Protein AF-A0A2P8E3W6-F1 (afdb_monomer)

Organism: NCBI:txid648780

Mean predicted aligned error: 14.01 Å

Structure (mmCIF, N/CA/C/O backbone):
data_AF-A0A2P8E3W6-F1
#
_entry.id   AF-A0A2P8E3W6-F1
#
loop_
_atom_site.group_PDB
_atom_site.id
_atom_site.type_symbol
_atom_site.label_atom_id
_atom_site.label_alt_id
_atom_site.label_comp_id
_atom_site.label_asym_id
_atom_site.label_entity_id
_atom_site.label_seq_id
_atom_site.pdbx_PDB_ins_code
_atom_site.Cartn_x
_atom_site.Cartn_y
_atom_site.Cartn_z
_atom_site.occupancy
_atom_site.B_iso_or_equiv
_atom_site.auth_seq_id
_atom_site.auth_comp_id
_atom_site.auth_asym_id
_atom_site.auth_atom_id
_atom_site.pdbx_PDB_model_nu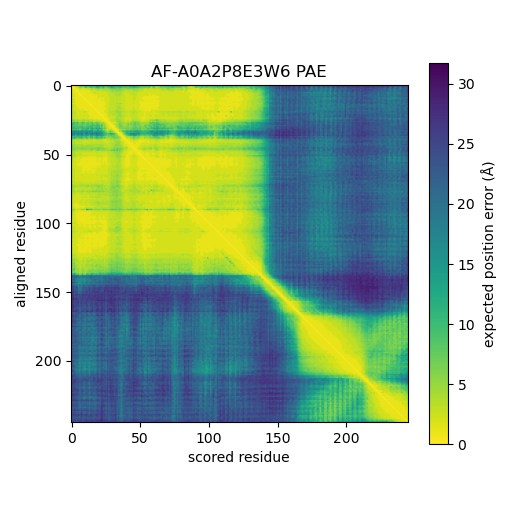m
ATOM 1 N N . MET A 1 1 ? -12.537 17.059 -7.137 1.00 60.69 1 MET A N 1
ATOM 2 C CA . MET A 1 1 ? -11.588 16.385 -6.227 1.00 60.69 1 MET A CA 1
ATOM 3 C C . MET A 1 1 ? -12.182 15.046 -5.850 1.00 60.69 1 MET A C 1
ATOM 5 O O . MET A 1 1 ? -13.375 15.011 -5.571 1.00 60.69 1 MET A O 1
ATOM 9 N N . ARG A 1 2 ? -11.401 13.964 -5.911 1.00 81.56 2 ARG A N 1
ATOM 10 C CA . ARG A 1 2 ? -11.831 12.673 -5.359 1.00 81.56 2 ARG A CA 1
ATOM 11 C C . ARG A 1 2 ? -11.800 12.761 -3.832 1.00 81.56 2 ARG A C 1
ATOM 13 O O . ARG A 1 2 ? -10.981 13.499 -3.287 1.00 81.56 2 ARG A O 1
ATOM 20 N N . THR A 1 3 ? -12.714 12.061 -3.171 1.00 90.44 3 THR A N 1
ATOM 21 C CA . THR A 1 3 ? -12.711 11.928 -1.711 1.00 90.44 3 THR A CA 1
ATOM 22 C C . THR A 1 3 ? -11.402 11.260 -1.281 1.00 90.44 3 THR A C 1
ATOM 24 O O . THR A 1 3 ? -11.035 10.264 -1.910 1.00 90.44 3 THR A O 1
ATOM 27 N N . PRO A 1 4 ? -10.695 11.784 -0.263 1.00 94.50 4 PRO A N 1
ATOM 28 C CA . PRO A 1 4 ? -9.538 11.105 0.301 1.00 94.50 4 PRO A CA 1
ATOM 29 C C . PRO A 1 4 ? -9.885 9.680 0.738 1.00 94.50 4 PRO A C 1
ATOM 31 O O . PRO A 1 4 ? -10.988 9.415 1.223 1.00 94.50 4 PRO A O 1
ATOM 34 N N . VAL A 1 5 ? -8.950 8.759 0.545 1.00 96.44 5 VAL A N 1
ATOM 35 C CA . VAL A 1 5 ? -9.073 7.388 1.033 1.00 96.44 5 VAL A CA 1
ATOM 36 C C . VAL A 1 5 ? -8.592 7.385 2.480 1.00 96.44 5 VAL A C 1
ATOM 38 O O . VAL A 1 5 ? -7.413 7.605 2.754 1.00 96.44 5 VAL A O 1
ATOM 41 N N . ASN A 1 6 ? -9.528 7.167 3.397 1.00 96.94 6 ASN A N 1
ATOM 42 C CA . ASN A 1 6 ? -9.253 6.967 4.816 1.00 96.94 6 ASN A CA 1
ATOM 43 C C . ASN A 1 6 ? -8.982 5.488 5.137 1.00 96.94 6 ASN A C 1
ATOM 45 O O . ASN A 1 6 ? -9.133 4.624 4.270 1.00 96.94 6 ASN A O 1
ATOM 49 N N . THR A 1 7 ? -8.631 5.185 6.390 1.00 97.44 7 THR A N 1
ATOM 50 C CA . THR A 1 7 ? -8.322 3.827 6.885 1.00 97.44 7 THR A CA 1
ATOM 51 C C . THR A 1 7 ? -9.387 2.802 6.491 1.00 97.44 7 THR A C 1
ATOM 53 O O . THR A 1 7 ? -9.081 1.753 5.928 1.00 97.44 7 THR A O 1
ATOM 56 N N . ARG A 1 8 ? -10.669 3.128 6.716 1.00 97.19 8 ARG A N 1
ATOM 57 C CA . ARG A 1 8 ? -11.795 2.236 6.396 1.00 97.19 8 ARG A CA 1
ATOM 58 C C . ARG A 1 8 ? -11.933 2.005 4.891 1.00 97.19 8 ARG A C 1
ATOM 60 O O . ARG A 1 8 ? -12.235 0.893 4.469 1.00 97.19 8 ARG A O 1
ATOM 67 N N . ALA A 1 9 ? -11.756 3.049 4.083 1.00 97.69 9 ALA A N 1
ATOM 68 C CA . ALA A 1 9 ? -11.835 2.942 2.632 1.00 97.69 9 ALA A CA 1
ATOM 69 C C . ALA A 1 9 ? -10.668 2.124 2.056 1.00 97.69 9 ALA A C 1
ATOM 71 O O . ALA A 1 9 ? -10.906 1.320 1.160 1.00 97.69 9 ALA A O 1
ATOM 72 N N . ALA A 1 10 ? -9.452 2.290 2.587 1.00 98.12 10 ALA A N 1
ATOM 73 C CA . ALA A 1 10 ? -8.288 1.490 2.208 1.00 98.12 10 ALA A CA 1
ATOM 74 C C . ALA A 1 10 ? -8.501 0.005 2.524 1.00 98.12 10 ALA A C 1
ATOM 76 O O . ALA A 1 10 ? -8.346 -0.829 1.635 1.00 98.12 10 ALA A O 1
ATOM 77 N N . LEU A 1 11 ? -8.947 -0.311 3.746 1.00 98.38 11 LEU A N 1
ATOM 78 C CA . LEU A 1 11 ? -9.223 -1.692 4.138 1.00 98.38 11 LEU A CA 1
ATOM 79 C C . LEU A 1 11 ? -10.290 -2.329 3.239 1.00 98.38 11 LEU A C 1
ATOM 81 O O . LEU A 1 11 ? -10.061 -3.404 2.699 1.00 98.38 11 LEU A O 1
ATOM 85 N N . ARG A 1 12 ? -11.411 -1.637 2.993 1.00 98.25 12 ARG A N 1
ATOM 86 C CA . ARG A 1 12 ? -12.471 -2.149 2.110 1.00 98.25 12 ARG A CA 1
ATOM 87 C C . ARG A 1 12 ? -11.958 -2.449 0.696 1.00 98.25 12 ARG A C 1
ATOM 89 O O . ARG A 1 12 ? -12.339 -3.457 0.118 1.00 98.25 12 ARG A O 1
ATOM 96 N N . LEU A 1 13 ? -11.105 -1.591 0.131 1.00 98.19 13 LEU A N 1
ATOM 97 C CA . LEU A 1 13 ? -10.528 -1.826 -1.198 1.00 98.19 13 LEU A CA 1
ATOM 98 C C . LEU A 1 13 ? -9.659 -3.090 -1.228 1.00 98.19 13 LEU A C 1
ATOM 100 O O . LEU A 1 13 ? -9.731 -3.834 -2.202 1.00 98.19 13 LEU A O 1
ATOM 104 N N . LEU A 1 14 ? -8.870 -3.343 -0.179 1.00 98.44 14 LEU A N 1
ATOM 105 C CA . LEU A 1 14 ? -8.095 -4.580 -0.052 1.00 98.44 14 LEU A CA 1
ATOM 106 C C . LEU A 1 14 ? -9.014 -5.800 0.081 1.00 98.44 14 LEU A C 1
ATOM 108 O O . LEU A 1 14 ? -8.814 -6.783 -0.624 1.00 98.44 14 LEU A O 1
ATOM 112 N N . GLU A 1 15 ? -10.054 -5.724 0.916 1.00 98.50 15 GLU A N 1
ATOM 113 C CA . GLU A 1 15 ? -11.030 -6.811 1.087 1.00 98.50 15 GLU A CA 1
ATOM 114 C C . GLU A 1 15 ? -11.684 -7.202 -0.237 1.00 98.50 15 GLU A C 1
ATOM 116 O O . GLU A 1 15 ? -11.748 -8.382 -0.570 1.00 98.50 15 GLU A O 1
ATOM 121 N N . GLU A 1 16 ? -12.106 -6.214 -1.028 1.00 98.19 16 GLU A N 1
ATOM 122 C CA . GLU A 1 16 ? -12.675 -6.466 -2.347 1.00 98.19 16 GLU A CA 1
ATOM 123 C C . GLU A 1 16 ? -11.656 -7.165 -3.271 1.00 98.19 16 GLU A C 1
ATOM 125 O O . GLU A 1 16 ? -12.041 -7.993 -4.100 1.00 98.19 16 GLU A O 1
ATOM 130 N N . VAL A 1 17 ? -10.369 -6.793 -3.222 1.00 98.19 17 VAL A N 1
ATOM 131 C CA . VAL A 1 17 ? -9.316 -7.393 -4.070 1.00 98.19 17 VAL A CA 1
ATOM 132 C C . VAL A 1 17 ? -9.068 -8.851 -3.702 1.00 98.19 17 VAL A C 1
ATOM 134 O O . VAL A 1 17 ? -8.917 -9.687 -4.592 1.00 98.19 17 VAL A O 1
ATOM 137 N N . VAL A 1 18 ? -9.057 -9.134 -2.405 1.00 98.25 18 VAL A N 1
ATOM 138 C CA . VAL A 1 18 ? -8.728 -10.441 -1.833 1.00 98.25 18 VAL A CA 1
ATOM 139 C C . VAL A 1 18 ? -9.895 -11.419 -1.929 1.00 98.25 18 VAL A C 1
ATOM 141 O O . VAL A 1 18 ? -9.656 -12.621 -1.967 1.00 98.25 18 VAL A O 1
ATOM 144 N N . GLU A 1 19 ? -11.138 -10.934 -2.014 1.00 98.00 19 GLU A N 1
ATOM 145 C CA . GLU A 1 19 ? -12.333 -11.776 -2.137 1.00 98.00 19 GLU A CA 1
ATOM 146 C C . GLU A 1 19 ? -12.200 -12.785 -3.295 1.00 98.00 19 GLU A C 1
ATOM 148 O O . GLU A 1 19 ? -12.098 -12.418 -4.471 1.00 98.00 19 GLU A O 1
ATOM 153 N N . GLY A 1 20 ? -12.186 -14.077 -2.948 1.00 96.94 20 GLY A N 1
ATOM 154 C CA . GLY A 1 20 ? -12.028 -15.192 -3.887 1.00 96.94 20 GLY A CA 1
ATOM 155 C C . GLY A 1 20 ? -10.593 -15.460 -4.358 1.00 96.94 20 GLY A C 1
ATOM 156 O O . GLY A 1 20 ? -10.394 -16.337 -5.199 1.00 96.94 20 GLY A O 1
ATOM 157 N N . ASN A 1 21 ? -9.608 -14.723 -3.840 1.00 97.62 21 ASN A N 1
ATOM 158 C CA . ASN A 1 21 ? -8.179 -14.844 -4.140 1.00 97.62 21 ASN A CA 1
ATOM 159 C C . ASN A 1 21 ? -7.341 -14.981 -2.856 1.00 97.62 21 ASN A C 1
ATOM 161 O O . ASN A 1 21 ? -6.160 -14.650 -2.843 1.00 97.62 21 ASN A O 1
ATOM 165 N N . GLU A 1 22 ? -7.926 -15.472 -1.763 1.00 98.31 22 GLU A N 1
ATOM 166 C CA . GLU A 1 22 ? -7.297 -15.481 -0.438 1.00 98.31 22 GLU A CA 1
ATOM 167 C C . GLU A 1 22 ? -5.996 -16.295 -0.409 1.00 98.31 22 GLU A C 1
ATOM 169 O O . GLU A 1 22 ? -5.062 -15.942 0.300 1.00 98.31 22 GLU A O 1
ATOM 174 N N . GLY A 1 23 ? -5.926 -17.376 -1.188 1.00 97.12 23 GLY A N 1
ATOM 175 C CA . GLY A 1 23 ? -4.741 -18.234 -1.286 1.00 97.12 23 GLY A CA 1
ATOM 176 C C . GLY A 1 23 ? -3.742 -17.830 -2.372 1.00 97.12 23 GLY A C 1
ATOM 177 O O . GLY A 1 23 ? -2.796 -18.578 -2.608 1.00 97.12 23 GLY A O 1
ATOM 178 N N . TYR A 1 24 ? -3.967 -16.719 -3.078 1.00 96.44 24 TYR A N 1
ATOM 179 C CA . TYR A 1 24 ? -3.055 -16.266 -4.124 1.00 96.44 24 TYR A CA 1
ATOM 180 C C . TYR A 1 24 ? -1.763 -15.733 -3.498 1.00 96.44 24 TYR A C 1
ATOM 182 O O . TYR A 1 24 ? -1.813 -14.896 -2.598 1.00 96.44 24 TYR A O 1
ATOM 190 N N . VAL A 1 25 ? -0.618 -16.215 -3.979 1.00 95.25 25 VAL A N 1
ATOM 191 C CA . VAL A 1 25 ? 0.711 -15.690 -3.643 1.00 95.25 25 VAL A CA 1
ATOM 192 C C . VAL A 1 25 ? 1.169 -14.850 -4.820 1.00 95.25 25 VAL A C 1
ATOM 194 O O . VAL A 1 25 ? 1.019 -15.256 -5.970 1.00 95.25 25 VAL A O 1
ATOM 197 N N . TYR A 1 26 ? 1.695 -13.667 -4.532 1.00 91.56 26 TYR A N 1
ATOM 198 C CA . TYR A 1 26 ? 2.163 -12.766 -5.569 1.00 91.56 26 TYR A CA 1
ATOM 199 C C . TYR A 1 26 ? 3.410 -13.321 -6.269 1.00 91.56 26 TYR A C 1
ATOM 201 O O . TYR A 1 26 ? 4.416 -13.644 -5.635 1.00 91.56 26 TYR A O 1
ATOM 209 N N . GLU A 1 27 ? 3.324 -13.406 -7.590 1.00 87.62 27 GLU A N 1
ATOM 210 C CA . GLU A 1 27 ? 4.413 -13.791 -8.480 1.00 87.62 27 GLU A CA 1
ATOM 211 C C . GLU A 1 27 ? 4.847 -12.559 -9.291 1.00 87.62 27 GLU A C 1
ATOM 213 O O . GLU A 1 27 ? 4.032 -11.679 -9.594 1.00 87.62 27 GLU A O 1
ATOM 218 N N . ASP A 1 28 ? 6.135 -12.469 -9.614 1.00 81.19 28 ASP A N 1
ATOM 219 C CA . ASP A 1 28 ? 6.663 -11.444 -10.514 1.00 81.19 28 ASP A CA 1
ATOM 220 C C . ASP A 1 28 ? 6.245 -11.690 -11.982 1.00 81.19 28 ASP A C 1
ATOM 222 O O . ASP A 1 28 ? 5.518 -12.635 -12.300 1.00 81.19 28 ASP A O 1
ATOM 226 N N . GLU A 1 29 ? 6.677 -10.822 -12.907 1.00 75.94 29 GLU A N 1
ATOM 227 C CA . GLU A 1 29 ? 6.327 -10.957 -14.334 1.00 75.94 29 GLU A CA 1
ATOM 228 C C . GLU A 1 29 ? 6.832 -12.270 -14.968 1.00 75.94 29 GLU A C 1
ATOM 230 O O . GLU A 1 29 ? 6.294 -12.697 -15.994 1.00 75.94 29 GLU A O 1
ATOM 235 N N . ASP A 1 30 ? 7.830 -12.921 -14.365 1.00 75.94 30 ASP A N 1
ATOM 236 C CA . ASP A 1 30 ? 8.402 -14.186 -14.823 1.00 75.94 30 ASP A CA 1
ATOM 237 C C . ASP A 1 30 ? 7.720 -15.411 -14.174 1.00 75.94 30 ASP A C 1
ATOM 239 O O . ASP A 1 30 ? 8.091 -16.556 -14.458 1.00 75.94 30 ASP A O 1
ATOM 243 N N . GLY A 1 31 ? 6.694 -15.197 -13.338 1.00 72.62 31 GLY A N 1
ATOM 244 C CA . GLY A 1 31 ? 5.994 -16.258 -12.611 1.00 72.62 31 GLY A CA 1
ATOM 245 C C . GLY A 1 31 ? 6.834 -16.855 -11.481 1.00 72.62 31 GLY A C 1
ATOM 246 O O . GLY A 1 31 ? 6.613 -17.998 -11.072 1.00 72.62 31 GLY A O 1
ATOM 247 N N . VAL A 1 32 ? 7.847 -16.125 -11.012 1.00 69.25 32 VAL A N 1
ATOM 248 C CA . VAL A 1 32 ? 8.659 -16.515 -9.864 1.00 69.25 32 VAL A CA 1
ATOM 249 C C . VAL A 1 32 ? 8.036 -15.875 -8.623 1.00 69.25 32 VAL A C 1
ATOM 251 O O . VAL A 1 32 ? 7.661 -14.702 -8.666 1.00 69.25 32 VAL A O 1
ATOM 254 N N . PRO A 1 33 ? 7.894 -16.607 -7.501 1.00 70.56 33 PRO A N 1
ATOM 255 C CA . PRO A 1 33 ? 7.501 -15.993 -6.240 1.00 70.56 33 PRO A CA 1
ATOM 256 C C . PRO A 1 33 ? 8.427 -14.813 -5.956 1.00 70.56 33 PRO A C 1
ATOM 258 O O . PRO A 1 33 ? 9.649 -14.984 -5.970 1.00 70.56 33 PRO A O 1
ATOM 261 N N . ALA A 1 34 ? 7.854 -13.627 -5.756 1.00 63.69 34 ALA A N 1
ATOM 262 C CA . ALA A 1 34 ? 8.638 -12.412 -5.611 1.00 63.69 34 ALA A CA 1
ATOM 263 C C . ALA A 1 34 ? 9.507 -12.494 -4.338 1.00 63.69 34 ALA A C 1
ATOM 265 O O . ALA A 1 34 ? 9.031 -12.289 -3.231 1.00 63.69 34 ALA A O 1
ATOM 266 N N . ASP A 1 35 ? 10.791 -12.814 -4.508 1.00 62.25 35 ASP A N 1
ATOM 267 C CA . ASP A 1 35 ? 11.883 -12.573 -3.541 1.00 62.25 35 ASP A CA 1
ATOM 268 C C . ASP A 1 35 ? 12.355 -11.105 -3.622 1.00 62.25 35 ASP A C 1
ATOM 270 O O . ASP A 1 35 ? 13.230 -10.629 -2.901 1.00 62.25 35 ASP A O 1
ATOM 274 N N . SER A 1 36 ? 11.794 -10.337 -4.554 1.00 58.22 36 SER A N 1
ATOM 275 C CA . SER A 1 36 ? 12.223 -8.973 -4.775 1.00 58.22 36 SER A CA 1
ATOM 276 C C . SER A 1 36 ? 11.663 -8.049 -3.700 1.00 58.22 36 SER A C 1
ATOM 278 O O . SER A 1 36 ? 10.458 -7.847 -3.598 1.00 58.22 36 SER A O 1
ATOM 280 N N . THR A 1 37 ? 12.560 -7.316 -3.043 1.00 65.12 37 THR A N 1
ATOM 281 C CA . THR A 1 37 ? 12.283 -6.074 -2.294 1.00 65.12 37 THR A CA 1
ATOM 282 C C . THR A 1 37 ? 11.631 -4.963 -3.137 1.00 65.12 37 THR A C 1
ATOM 284 O O . THR A 1 37 ? 11.481 -3.833 -2.673 1.00 65.12 37 THR A O 1
ATOM 287 N N . MET A 1 38 ? 11.266 -5.248 -4.389 1.00 72.25 38 MET A N 1
ATOM 288 C CA . MET A 1 38 ? 10.665 -4.321 -5.332 1.00 72.25 38 MET A CA 1
ATOM 289 C C . MET A 1 38 ? 9.261 -4.789 -5.702 1.00 72.25 38 MET A C 1
ATOM 291 O O . MET A 1 38 ? 9.063 -5.868 -6.250 1.00 72.25 38 MET A O 1
ATOM 295 N N . CYS A 1 39 ? 8.287 -3.932 -5.421 1.00 78.69 39 CYS A N 1
ATOM 296 C CA . CYS A 1 39 ? 6.886 -4.172 -5.726 1.00 78.69 39 CYS A CA 1
ATOM 297 C C . CYS A 1 39 ? 6.594 -3.793 -7.187 1.00 78.69 39 CYS A C 1
ATOM 299 O O . CYS A 1 39 ? 6.858 -2.647 -7.579 1.00 78.69 39 CYS A O 1
ATOM 301 N N . HIS A 1 40 ? 6.009 -4.706 -7.972 1.00 91.00 40 HIS A N 1
ATOM 302 C CA . HIS A 1 40 ? 5.530 -4.379 -9.317 1.00 91.00 40 HIS A CA 1
ATOM 303 C C . HIS A 1 40 ? 4.039 -4.035 -9.301 1.00 91.00 40 HIS A C 1
ATOM 305 O O . HIS A 1 40 ? 3.173 -4.894 -9.089 1.00 91.00 40 HIS A O 1
ATOM 311 N N . TYR A 1 41 ? 3.717 -2.757 -9.520 1.00 91.44 41 TYR A N 1
ATOM 312 C CA . TYR A 1 41 ? 2.329 -2.291 -9.522 1.00 91.44 41 TYR A CA 1
ATOM 313 C C . TYR A 1 41 ? 1.625 -2.628 -10.822 1.00 91.44 41 TYR A C 1
ATOM 315 O O . TYR A 1 41 ? 0.393 -2.695 -10.835 1.00 91.44 41 TYR A O 1
ATOM 323 N N . VAL A 1 42 ? 2.377 -2.815 -11.904 1.00 94.81 42 VAL A N 1
ATOM 324 C CA . VAL A 1 42 ? 1.832 -3.108 -13.223 1.00 94.81 42 VAL A CA 1
ATOM 325 C C . VAL A 1 42 ? 2.532 -4.317 -13.815 1.00 94.81 42 VAL A C 1
ATOM 327 O O . VAL A 1 42 ? 3.741 -4.308 -13.995 1.00 94.81 42 VAL A O 1
ATOM 330 N N . HIS A 1 43 ? 1.745 -5.319 -14.194 1.00 92.75 43 HIS A N 1
ATOM 331 C CA . HIS A 1 43 ? 2.208 -6.469 -14.961 1.00 92.75 43 HIS A CA 1
ATOM 332 C C . HIS A 1 43 ? 1.818 -6.334 -16.427 1.00 92.75 43 HIS A C 1
ATOM 334 O O . HIS A 1 43 ? 0.731 -5.844 -16.772 1.00 92.75 43 HIS A O 1
ATOM 340 N N . ARG A 1 44 ? 2.692 -6.796 -17.320 1.00 91.94 44 ARG A N 1
ATOM 341 C CA . ARG A 1 44 ? 2.381 -6.937 -18.748 1.00 91.94 44 ARG A CA 1
ATOM 342 C C . ARG A 1 44 ? 1.805 -8.319 -19.040 1.00 91.94 44 ARG A C 1
ATOM 344 O O . ARG A 1 44 ? 2.476 -9.328 -18.889 1.00 91.94 44 ARG A O 1
ATOM 351 N 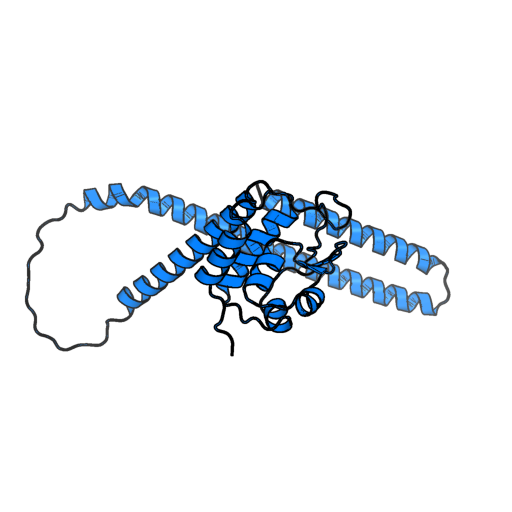N . T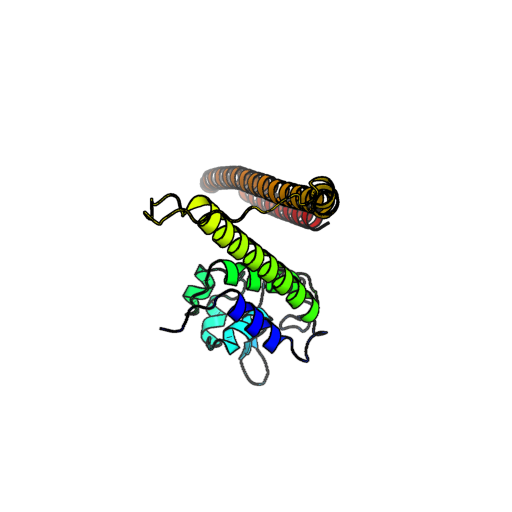HR A 1 45 ? 0.577 -8.356 -19.547 1.00 89.50 45 THR A N 1
ATOM 352 C CA . THR A 1 45 ? -0.103 -9.587 -19.982 1.00 89.50 45 THR A CA 1
ATOM 353 C C . THR A 1 45 ? -0.319 -9.586 -21.497 1.00 89.50 45 THR A C 1
ATOM 355 O O . THR A 1 45 ? -0.209 -8.542 -22.147 1.00 89.50 45 THR A O 1
ATOM 358 N N . GLU A 1 46 ? -0.708 -10.725 -22.083 1.00 91.44 46 GLU A N 1
ATOM 359 C CA . GLU A 1 46 ? -1.119 -10.789 -23.499 1.00 91.44 46 GLU A CA 1
ATOM 360 C C . GLU A 1 46 ? -2.274 -9.819 -23.826 1.00 91.44 46 GLU A C 1
ATOM 362 O O . GLU A 1 46 ? -2.377 -9.324 -24.949 1.00 91.44 46 GLU A O 1
ATOM 367 N N . GLY A 1 47 ? -3.127 -9.516 -22.839 1.00 92.25 47 GLY A N 1
ATOM 368 C CA . GLY A 1 47 ? -4.251 -8.584 -22.958 1.00 92.25 47 GLY A CA 1
ATOM 369 C C . GLY A 1 47 ? -3.890 -7.108 -22.750 1.00 92.25 47 GLY A C 1
ATOM 370 O O . GLY A 1 47 ? -4.772 -6.254 -22.841 1.00 92.25 47 GLY A O 1
ATOM 371 N N . GLY A 1 48 ? -2.620 -6.796 -22.479 1.00 93.19 48 GLY A N 1
ATOM 372 C CA . GLY A 1 48 ? -2.141 -5.459 -22.133 1.00 93.19 48 GLY A CA 1
ATOM 373 C C . GLY A 1 48 ? -1.677 -5.354 -20.680 1.00 93.19 48 GLY A C 1
ATOM 374 O O . GLY A 1 48 ? -1.407 -6.353 -20.017 1.00 93.19 48 GLY A O 1
ATOM 375 N N . SER A 1 49 ? -1.547 -4.124 -20.187 1.00 95.69 49 SER A N 1
ATOM 376 C CA . SER A 1 49 ? -1.127 -3.864 -18.809 1.00 95.69 49 SER A CA 1
ATOM 377 C C . SER A 1 49 ? -2.274 -4.098 -17.825 1.00 95.69 49 SER A C 1
ATOM 379 O O . SER A 1 49 ? -3.392 -3.643 -18.068 1.00 95.69 49 SER A O 1
ATOM 381 N N . ALA A 1 50 ? -1.980 -4.761 -16.710 1.00 95.62 50 ALA A N 1
ATOM 382 C CA . ALA A 1 50 ? -2.889 -5.004 -15.593 1.00 95.62 50 ALA A CA 1
ATOM 383 C C . ALA A 1 50 ? -2.218 -4.570 -14.277 1.00 95.62 50 ALA A C 1
ATOM 385 O O . ALA A 1 50 ? -0.990 -4.522 -14.227 1.00 95.62 50 ALA A O 1
ATOM 386 N N . PRO A 1 51 ? -2.974 -4.224 -13.220 1.00 96.25 51 PRO A N 1
ATOM 387 C CA . PRO A 1 51 ? -2.389 -4.118 -11.885 1.00 96.25 51 PRO A CA 1
ATOM 388 C C . PRO A 1 51 ? -1.740 -5.452 -11.480 1.00 96.25 51 PRO A C 1
ATOM 390 O O . PRO A 1 51 ? -2.284 -6.502 -11.808 1.00 96.25 51 PRO A O 1
ATOM 393 N N . GLY A 1 52 ? -0.583 -5.385 -10.819 1.00 93.69 52 GLY A N 1
ATOM 394 C CA . GLY A 1 52 ? 0.187 -6.552 -10.378 1.00 93.69 52 GLY A CA 1
ATOM 395 C C . GLY A 1 52 ? -0.012 -6.854 -8.893 1.00 93.69 52 GLY A C 1
ATOM 396 O O . GLY A 1 52 ? -0.662 -7.827 -8.526 1.00 93.69 52 GLY A O 1
ATOM 397 N N . CYS A 1 53 ? 0.564 -6.031 -8.011 1.00 95.50 53 CYS A N 1
ATOM 398 C CA . CYS A 1 53 ? 0.472 -6.242 -6.562 1.00 95.50 53 CYS A CA 1
ATOM 399 C C . CYS A 1 53 ? -0.920 -5.922 -5.986 1.00 95.50 53 CYS A C 1
ATOM 401 O O . CYS A 1 53 ? -1.687 -5.136 -6.555 1.00 95.50 53 CYS A O 1
ATOM 403 N N . ILE A 1 54 ? -1.229 -6.469 -4.805 1.00 97.38 54 ILE A N 1
ATOM 404 C CA . ILE A 1 54 ? -2.495 -6.263 -4.080 1.00 97.38 54 ILE A CA 1
ATOM 405 C C . ILE A 1 54 ? -2.825 -4.771 -3.890 1.00 97.38 54 ILE A C 1
ATOM 407 O O . ILE A 1 54 ? -3.969 -4.347 -4.081 1.00 97.38 54 ILE A O 1
ATOM 411 N N . VAL A 1 55 ? -1.814 -3.941 -3.608 1.00 97.38 55 VAL A N 1
ATOM 412 C CA . VAL A 1 55 ? -1.970 -2.483 -3.484 1.00 97.38 55 VAL A CA 1
ATOM 413 C C . VAL A 1 55 ? -2.260 -1.840 -4.840 1.00 97.38 55 VAL A C 1
ATOM 415 O O . VAL A 1 55 ? -3.152 -0.996 -4.938 1.00 97.38 55 VAL A O 1
ATOM 418 N N . GLY A 1 56 ? -1.574 -2.257 -5.906 1.00 96.94 56 GLY A N 1
ATOM 419 C CA . GLY A 1 56 ? -1.852 -1.811 -7.272 1.00 96.94 56 GLY A CA 1
ATOM 420 C C . GLY A 1 56 ? -3.288 -2.120 -7.695 1.00 96.94 56 GLY A C 1
ATOM 421 O O . GLY A 1 56 ? -3.975 -1.249 -8.235 1.00 96.94 56 GLY A O 1
ATOM 422 N N . HIS A 1 57 ? -3.787 -3.313 -7.364 1.00 97.88 57 HIS A N 1
ATOM 423 C CA . HIS A 1 57 ? -5.185 -3.688 -7.570 1.00 97.88 57 HIS A CA 1
ATOM 424 C C . HIS A 1 57 ? -6.150 -2.789 -6.784 1.00 97.88 57 HIS A C 1
ATOM 426 O O . HIS A 1 57 ? -7.121 -2.285 -7.360 1.00 97.88 57 HIS A O 1
ATOM 432 N N . ALA A 1 58 ? -5.882 -2.542 -5.499 1.00 97.88 58 ALA A N 1
ATOM 433 C CA . ALA A 1 58 ? -6.716 -1.689 -4.653 1.00 97.88 58 ALA A CA 1
ATOM 434 C C . ALA A 1 58 ? -6.773 -0.241 -5.175 1.00 97.88 58 ALA A C 1
ATOM 436 O O . ALA A 1 58 ? -7.855 0.338 -5.316 1.00 97.88 58 ALA A O 1
ATOM 437 N N . LEU A 1 59 ? -5.626 0.334 -5.549 1.00 97.06 59 LEU A N 1
ATOM 438 C CA . LEU A 1 59 ? -5.538 1.674 -6.137 1.00 97.06 59 LEU A CA 1
ATOM 439 C C . LEU A 1 59 ? -6.248 1.748 -7.494 1.00 97.06 59 LEU A C 1
ATOM 441 O O . LEU A 1 59 ? -6.974 2.710 -7.764 1.00 97.06 59 LEU A O 1
ATOM 445 N N . HIS A 1 60 ? -6.100 0.728 -8.343 1.00 97.50 60 HIS A N 1
ATOM 446 C CA . HIS A 1 60 ? -6.797 0.685 -9.624 1.00 97.50 60 HIS A CA 1
ATOM 447 C C . HIS A 1 60 ? -8.322 0.685 -9.442 1.00 97.50 60 HIS A C 1
ATOM 449 O O . HIS A 1 60 ? -9.022 1.456 -10.104 1.00 97.50 60 HIS A O 1
ATOM 455 N N . ARG A 1 61 ? -8.842 -0.089 -8.477 1.00 96.06 61 ARG A N 1
ATOM 456 C CA . ARG A 1 61 ? -10.270 -0.087 -8.105 1.00 96.06 61 ARG A CA 1
ATOM 457 C C . ARG A 1 61 ? -10.735 1.238 -7.504 1.00 96.06 61 ARG A C 1
ATOM 459 O O . ARG A 1 61 ? -11.859 1.660 -7.767 1.00 96.06 61 ARG A O 1
ATOM 466 N N . ALA A 1 62 ? -9.854 1.962 -6.812 1.00 95.62 62 ALA A N 1
ATOM 467 C CA . ALA A 1 62 ? -10.090 3.352 -6.408 1.00 95.62 62 ALA A CA 1
ATOM 468 C C . ALA A 1 62 ? -10.095 4.349 -7.593 1.00 95.62 62 ALA A C 1
ATOM 470 O O . ALA A 1 62 ? -10.260 5.561 -7.410 1.00 95.62 62 ALA A O 1
ATOM 471 N N . GLY A 1 63 ? -9.929 3.859 -8.825 1.00 96.31 63 GLY A N 1
ATOM 472 C CA . GLY A 1 63 ? -9.999 4.619 -10.066 1.00 96.31 63 GLY A CA 1
ATOM 473 C C . GLY A 1 63 ? -8.658 5.187 -10.524 1.00 96.31 63 GLY A C 1
ATOM 474 O O . GLY A 1 63 ? -8.656 6.139 -11.315 1.00 96.31 63 GLY A O 1
ATOM 475 N N . VAL A 1 64 ? -7.527 4.700 -10.007 1.00 96.81 64 VAL A N 1
ATOM 476 C CA . VAL A 1 64 ? -6.195 5.082 -10.500 1.00 96.81 64 VAL A CA 1
ATOM 477 C C . VAL A 1 64 ? -5.949 4.424 -11.860 1.00 96.81 64 VAL A C 1
ATOM 479 O O . VAL A 1 64 ? -6.023 3.200 -11.964 1.00 96.81 64 VAL A O 1
ATOM 482 N N . PRO A 1 65 ? -5.671 5.191 -12.929 1.00 97.06 65 PRO A N 1
ATOM 483 C CA . PRO A 1 65 ? -5.326 4.609 -14.222 1.00 97.06 65 PRO A CA 1
ATOM 484 C C . PRO A 1 65 ? -4.040 3.780 -14.139 1.00 97.06 65 PRO A C 1
ATOM 486 O O . PRO A 1 65 ? -3.093 4.181 -13.467 1.00 97.06 65 PRO A O 1
ATOM 489 N N . ILE A 1 66 ? -3.962 2.677 -14.891 1.00 97.56 66 ILE A N 1
ATOM 490 C CA . ILE A 1 66 ? -2.759 1.823 -14.940 1.00 97.56 66 ILE A CA 1
ATOM 491 C C . ILE A 1 66 ? -1.515 2.618 -15.367 1.00 97.56 66 ILE A C 1
ATOM 493 O O . ILE A 1 66 ? -0.435 2.411 -14.827 1.00 97.56 66 ILE A O 1
ATOM 497 N N . SER A 1 67 ? -1.669 3.590 -16.272 1.00 96.75 67 SER A N 1
ATOM 498 C CA . SER A 1 67 ? -0.576 4.480 -16.687 1.00 96.75 67 SER A CA 1
ATOM 499 C C . SER A 1 67 ? 0.045 5.264 -15.533 1.00 96.75 67 SER A C 1
ATOM 501 O O . SER A 1 67 ? 1.230 5.558 -15.584 1.00 96.75 67 SER A O 1
ATOM 503 N N . ASN A 1 68 ? -0.743 5.596 -14.507 1.00 97.00 68 ASN A N 1
ATOM 504 C CA . ASN A 1 68 ? -0.254 6.328 -13.345 1.00 97.00 68 ASN A CA 1
ATOM 505 C C . ASN A 1 68 ? 0.454 5.387 -12.369 1.00 97.00 68 ASN A C 1
ATOM 507 O O . ASN A 1 68 ? 1.428 5.788 -11.748 1.00 97.00 68 ASN A O 1
ATOM 511 N N . LEU A 1 69 ? 0.000 4.134 -12.247 1.00 96.62 69 LEU A N 1
ATOM 512 C CA . LEU A 1 69 ? 0.657 3.139 -11.393 1.00 96.62 69 LEU A CA 1
ATOM 513 C C . LEU A 1 69 ? 2.109 2.881 -11.823 1.00 96.62 69 LEU A C 1
ATOM 515 O O . LEU A 1 69 ? 2.973 2.732 -10.967 1.00 96.62 69 LEU A O 1
ATOM 519 N N . LEU A 1 70 ? 2.400 2.954 -13.127 1.00 95.00 70 LEU A N 1
ATOM 520 C CA . LEU A 1 70 ? 3.771 2.879 -13.650 1.00 95.00 70 LEU A CA 1
ATOM 521 C C . LEU A 1 70 ? 4.703 3.968 -13.093 1.00 95.00 70 LEU A C 1
ATOM 523 O O . LEU A 1 70 ? 5.917 3.789 -13.095 1.00 95.00 70 LEU A O 1
ATOM 527 N N . GLU A 1 71 ? 4.175 5.107 -12.634 1.00 94.69 71 GLU A N 1
ATOM 528 C CA . GLU A 1 71 ? 5.006 6.191 -12.099 1.00 94.69 71 GLU A CA 1
ATOM 529 C C . GLU A 1 71 ? 5.574 5.883 -10.708 1.00 94.69 71 GLU A C 1
ATOM 531 O O . GLU A 1 71 ? 6.529 6.539 -10.284 1.00 94.69 71 GLU A O 1
ATOM 536 N N . ILE A 1 72 ? 4.987 4.916 -10.000 1.00 93.88 72 ILE A N 1
ATOM 537 C CA . ILE A 1 72 ? 5.387 4.501 -8.647 1.00 93.88 72 ILE A CA 1
ATOM 538 C C . ILE A 1 72 ? 5.939 3.072 -8.614 1.00 93.88 72 ILE A C 1
ATOM 540 O O . ILE A 1 72 ? 6.099 2.492 -7.542 1.00 93.88 72 ILE A O 1
ATOM 544 N N . GLU A 1 73 ? 6.253 2.521 -9.786 1.00 92.19 73 GLU A N 1
ATOM 545 C CA . GLU A 1 73 ? 6.843 1.196 -9.940 1.00 92.19 73 GLU A CA 1
ATOM 546 C C . GLU A 1 73 ? 8.119 1.047 -9.092 1.00 92.19 73 GLU A C 1
ATOM 548 O O . GLU A 1 73 ? 8.950 1.960 -9.033 1.00 92.19 73 GLU A O 1
ATOM 553 N N . GLY A 1 74 ? 8.268 -0.090 -8.405 1.00 87.06 74 GLY A N 1
ATOM 554 C CA . GLY A 1 74 ? 9.426 -0.369 -7.554 1.00 87.06 74 GLY A CA 1
ATOM 555 C C . GLY A 1 74 ? 9.497 0.446 -6.258 1.00 87.06 74 GLY A C 1
ATOM 556 O O . GLY A 1 74 ? 10.530 0.427 -5.597 1.00 87.06 74 GLY A O 1
ATOM 557 N N . SER A 1 75 ? 8.438 1.174 -5.887 1.00 88.81 75 SER A N 1
ATOM 558 C CA . SER A 1 75 ? 8.380 1.963 -4.648 1.00 88.81 75 SER A CA 1
ATOM 559 C C . SER A 1 75 ? 7.376 1.392 -3.644 1.00 88.81 75 SER A C 1
ATOM 561 O O . SER A 1 75 ? 6.301 0.926 -4.014 1.00 88.81 75 SER A O 1
ATOM 563 N N . THR A 1 76 ? 7.653 1.505 -2.348 1.00 90.12 76 THR A N 1
ATOM 564 C CA . THR A 1 76 ? 6.619 1.291 -1.324 1.00 90.12 76 THR A CA 1
ATOM 565 C C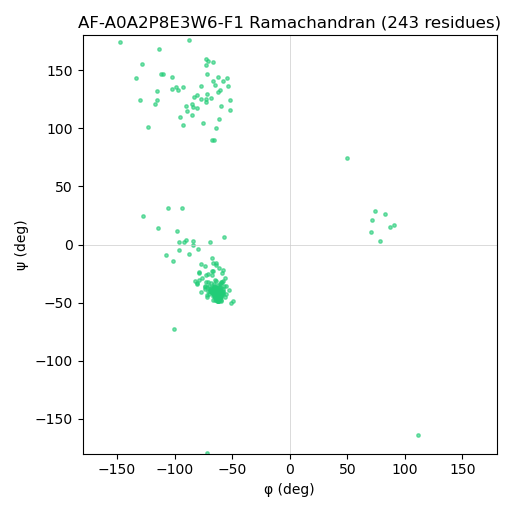 . THR A 1 76 ? 5.566 2.390 -1.403 1.00 90.12 76 THR A C 1
ATOM 567 O O . THR A 1 76 ? 5.893 3.560 -1.634 1.00 90.12 76 THR A O 1
ATOM 570 N N . ILE A 1 77 ? 4.295 2.026 -1.226 1.00 93.25 77 ILE A N 1
ATOM 571 C CA . ILE A 1 77 ? 3.220 3.013 -1.186 1.00 93.25 77 ILE A CA 1
ATOM 572 C C . ILE A 1 77 ? 3.415 3.974 -0.001 1.00 93.25 77 ILE A C 1
ATOM 574 O O . ILE A 1 77 ? 3.661 3.577 1.134 1.00 93.25 77 ILE A O 1
ATOM 578 N N . GLY A 1 78 ? 3.313 5.268 -0.285 1.00 91.94 78 GLY A N 1
ATOM 579 C CA . GLY A 1 78 ? 3.456 6.359 0.673 1.00 91.94 78 GLY A CA 1
ATOM 580 C C . GLY A 1 78 ? 2.555 7.529 0.292 1.00 91.94 78 GLY A C 1
ATOM 581 O O . GLY A 1 78 ? 1.916 7.522 -0.765 1.00 91.94 78 GLY A O 1
ATOM 582 N N . THR A 1 79 ? 2.488 8.560 1.139 1.00 88.88 79 THR A N 1
ATOM 583 C CA . THR A 1 79 ? 1.680 9.764 0.859 1.00 88.88 79 THR A CA 1
ATOM 584 C C . THR A 1 79 ? 2.128 10.475 -0.419 1.00 88.88 79 THR A C 1
ATOM 586 O O . THR A 1 79 ? 1.290 10.921 -1.204 1.00 88.88 79 THR A O 1
ATOM 589 N N . GLU A 1 80 ? 3.438 10.547 -0.662 1.00 90.81 80 GLU A N 1
ATOM 590 C CA . GLU A 1 80 ? 4.009 11.146 -1.869 1.00 90.81 80 GLU A CA 1
ATOM 591 C C . GLU A 1 80 ? 3.670 10.327 -3.121 1.00 90.81 80 GLU A C 1
ATOM 593 O O . GLU A 1 80 ? 3.182 10.877 -4.109 1.00 90.81 80 GLU A O 1
ATOM 598 N N . GLN A 1 81 ? 3.861 9.007 -3.072 1.00 94.38 81 GLN A N 1
ATOM 599 C CA . GLN A 1 81 ? 3.543 8.088 -4.168 1.00 94.38 81 GLN A CA 1
ATOM 600 C C . GLN A 1 81 ? 2.051 8.149 -4.509 1.00 94.38 81 GLN A C 1
ATOM 602 O O . GLN A 1 81 ? 1.682 8.272 -5.677 1.00 94.38 81 GLN A O 1
ATOM 607 N N . ALA A 1 82 ? 1.183 8.155 -3.496 1.00 92.94 82 ALA A N 1
ATOM 608 C CA . ALA A 1 82 ? -0.250 8.309 -3.694 1.00 92.94 82 ALA A CA 1
ATOM 609 C C . ALA A 1 82 ? -0.609 9.637 -4.376 1.00 92.94 82 ALA A C 1
ATOM 611 O O . ALA A 1 82 ? -1.391 9.655 -5.332 1.00 92.94 82 ALA A O 1
ATOM 612 N N . ALA A 1 83 ? 0.002 10.742 -3.935 1.00 93.38 83 ALA A N 1
ATOM 613 C CA . ALA A 1 83 ? -0.210 12.050 -4.543 1.00 93.38 83 ALA A CA 1
ATOM 614 C C . ALA A 1 83 ? 0.228 12.070 -6.016 1.00 93.38 83 ALA A C 1
ATOM 616 O O . ALA A 1 83 ? -0.498 12.614 -6.853 1.00 93.38 83 ALA A O 1
ATOM 617 N N . ARG A 1 84 ? 1.358 11.426 -6.349 1.00 93.38 84 ARG A N 1
ATOM 618 C CA . ARG A 1 84 ? 1.850 11.286 -7.732 1.00 93.38 84 ARG A CA 1
ATOM 619 C C . ARG A 1 84 ? 0.844 10.565 -8.628 1.00 93.38 84 ARG A C 1
ATOM 621 O O . ARG A 1 84 ? 0.575 11.029 -9.729 1.00 93.38 84 ARG A O 1
ATOM 628 N N . VAL A 1 85 ? 0.188 9.517 -8.126 1.00 94.88 85 VAL A N 1
ATOM 629 C CA . VAL A 1 85 ? -0.834 8.786 -8.900 1.00 94.88 85 VAL A CA 1
ATOM 630 C C . VAL A 1 85 ? -2.234 9.411 -8.853 1.00 94.88 85 VAL A C 1
ATOM 632 O O . VAL A 1 85 ? -3.173 8.885 -9.458 1.00 94.88 85 VAL A O 1
ATOM 635 N N . GLY A 1 86 ? -2.390 10.563 -8.192 1.00 94.38 86 GLY A N 1
ATOM 636 C CA . GLY A 1 86 ? -3.641 11.323 -8.140 1.00 94.38 86 GLY A CA 1
ATOM 637 C C . GLY A 1 86 ? -4.638 10.836 -7.085 1.00 94.38 86 GLY A C 1
ATOM 638 O O . GLY A 1 86 ? -5.847 11.044 -7.241 1.00 94.38 86 GLY A O 1
ATOM 639 N N . VAL A 1 87 ? -4.154 10.199 -6.016 1.00 95.19 87 VAL A N 1
ATOM 640 C CA . VAL A 1 87 ? -4.951 9.768 -4.860 1.00 95.19 87 VAL A CA 1
ATOM 641 C C . VAL A 1 87 ? -4.499 10.519 -3.617 1.00 95.19 87 VAL A C 1
ATOM 643 O O . VAL A 1 87 ? -3.318 10.589 -3.304 1.00 95.19 87 VAL A O 1
ATOM 646 N N . ALA A 1 88 ? -5.456 11.063 -2.872 1.00 95.75 88 ALA A N 1
ATOM 647 C CA . ALA A 1 88 ? -5.191 11.544 -1.525 1.00 95.75 88 ALA A CA 1
ATOM 648 C C . ALA A 1 88 ? -5.416 10.384 -0.548 1.00 95.75 88 ALA A C 1
ATOM 650 O O . ALA A 1 88 ? -6.546 9.909 -0.428 1.00 95.75 88 ALA A O 1
ATOM 651 N N . LEU A 1 89 ? -4.357 9.933 0.122 1.00 94.69 89 LEU A N 1
ATOM 652 C CA . LEU A 1 89 ? -4.445 9.002 1.247 1.00 94.69 89 LEU A CA 1
ATOM 653 C C . LEU A 1 89 ? -4.351 9.790 2.554 1.00 94.69 89 LEU A C 1
ATOM 655 O O . LEU A 1 89 ? -3.502 10.673 2.687 1.00 94.69 89 LEU A O 1
ATOM 659 N N . GLU A 1 90 ? -5.208 9.471 3.518 1.00 95.06 90 GLU A N 1
ATOM 660 C CA . GLU A 1 90 ? -5.002 9.909 4.902 1.00 95.06 90 GLU A CA 1
ATOM 661 C C . GLU A 1 90 ? -3.853 9.110 5.535 1.00 95.06 90 GLU A C 1
ATOM 663 O O . GLU A 1 90 ? -3.584 7.986 5.117 1.00 95.06 90 GLU A O 1
ATOM 668 N N . GLY A 1 91 ? -3.174 9.671 6.543 1.00 89.75 91 GLY A N 1
ATOM 669 C CA . GLY A 1 91 ? -1.947 9.078 7.099 1.00 89.75 91 GLY A CA 1
ATOM 670 C C . GLY A 1 91 ? -2.106 7.603 7.479 1.00 89.75 91 GLY A C 1
ATOM 671 O O . GLY A 1 91 ? -1.376 6.757 6.980 1.00 89.75 91 GLY A O 1
ATOM 672 N N . ARG A 1 92 ? -3.154 7.273 8.239 1.00 95.75 92 ARG A N 1
ATOM 673 C CA . ARG A 1 92 ? -3.450 5.891 8.649 1.00 95.75 92 ARG A CA 1
ATOM 674 C C . ARG A 1 92 ? -3.868 4.965 7.503 1.00 95.75 92 ARG A C 1
ATOM 676 O O . ARG A 1 92 ? -3.738 3.752 7.618 1.00 95.75 92 ARG A O 1
ATOM 683 N N . ALA A 1 93 ? -4.365 5.509 6.392 1.00 96.94 93 ALA A N 1
ATOM 684 C CA . ALA A 1 93 ? -4.670 4.712 5.206 1.00 96.94 93 ALA A CA 1
ATOM 685 C C . ALA A 1 93 ? -3.390 4.219 4.516 1.00 96.94 93 ALA A C 1
ATOM 687 O O . ALA A 1 93 ? -3.391 3.125 3.957 1.00 96.94 93 ALA A O 1
ATOM 688 N N . VAL A 1 94 ? -2.308 5.007 4.576 1.00 96.69 94 VAL A N 1
ATOM 689 C CA . VAL A 1 94 ? -0.984 4.580 4.105 1.00 96.69 94 VAL A CA 1
ATOM 690 C C . VAL A 1 94 ? -0.504 3.395 4.928 1.00 96.69 94 VAL A C 1
ATOM 692 O O . VAL A 1 94 ? -0.166 2.381 4.336 1.00 96.69 94 VAL A O 1
ATOM 695 N N . ASP A 1 95 ? -0.579 3.471 6.260 1.00 95.94 95 ASP A N 1
ATOM 696 C CA . ASP A 1 95 ? -0.135 2.383 7.144 1.00 95.94 95 ASP A CA 1
ATOM 697 C C . ASP A 1 95 ? -0.831 1.050 6.810 1.00 95.94 95 ASP A C 1
ATOM 699 O O . ASP A 1 95 ? -0.182 0.008 6.726 1.00 95.94 95 ASP A O 1
ATOM 703 N N . VAL A 1 96 ? -2.144 1.086 6.548 1.00 98.12 96 VAL A N 1
ATOM 704 C CA . VAL A 1 96 ? -2.934 -0.097 6.158 1.00 98.12 96 VAL A CA 1
ATOM 705 C C . VAL A 1 96 ? -2.469 -0.686 4.822 1.00 98.12 96 VAL A C 1
ATOM 707 O O . VAL A 1 96 ? -2.291 -1.899 4.717 1.00 98.12 96 VAL A O 1
ATOM 710 N N . LEU A 1 97 ? -2.272 0.147 3.794 1.00 97.62 97 LEU A N 1
ATOM 711 C CA . LEU A 1 97 ? -1.821 -0.325 2.478 1.00 97.62 97 LEU A CA 1
ATOM 712 C C . LEU A 1 97 ? -0.371 -0.823 2.522 1.00 97.62 97 LEU A C 1
ATOM 714 O O . LEU A 1 97 ? -0.066 -1.848 1.918 1.00 97.62 97 LEU A O 1
ATOM 718 N N . SER A 1 98 ? 0.502 -0.137 3.260 1.00 95.38 98 SER A N 1
ATOM 719 C CA . SER A 1 98 ? 1.905 -0.518 3.430 1.00 95.38 98 SER A CA 1
ATOM 720 C C . SER A 1 98 ? 2.054 -1.833 4.189 1.00 95.38 98 SER A C 1
ATOM 722 O O . SER A 1 98 ? 2.919 -2.626 3.835 1.00 95.38 98 SER A O 1
ATOM 724 N N . ALA A 1 99 ? 1.198 -2.107 5.179 1.00 96.31 99 ALA A N 1
ATOM 725 C CA . ALA A 1 99 ? 1.190 -3.388 5.882 1.00 96.31 99 ALA A CA 1
ATOM 726 C C . ALA A 1 99 ? 0.819 -4.559 4.958 1.00 96.31 99 ALA A C 1
ATOM 728 O O . ALA A 1 99 ? 1.507 -5.576 4.967 1.00 96.31 99 ALA A O 1
ATOM 729 N N . ALA A 1 100 ? -0.213 -4.397 4.118 1.00 97.31 100 ALA A N 1
ATOM 730 C CA . ALA A 1 100 ? -0.548 -5.399 3.102 1.00 97.31 100 ALA A CA 1
ATOM 731 C C . ALA A 1 100 ? 0.594 -5.596 2.097 1.00 97.31 100 ALA A C 1
ATOM 733 O O . ALA A 1 100 ? 0.895 -6.725 1.716 1.00 97.31 100 ALA A O 1
ATOM 734 N N . GLN A 1 101 ? 1.233 -4.503 1.666 1.00 95.88 101 GLN A N 1
ATOM 735 C CA . GLN A 1 101 ? 2.348 -4.581 0.731 1.00 95.88 101 GLN A CA 1
ATOM 736 C C . GLN A 1 101 ? 3.533 -5.342 1.330 1.00 95.88 101 GLN A C 1
ATOM 738 O O . GLN A 1 101 ? 4.040 -6.255 0.697 1.00 95.88 101 GLN A O 1
ATOM 743 N N . ALA A 1 102 ? 3.934 -5.005 2.558 1.00 92.75 102 ALA A N 1
ATOM 744 C CA . ALA A 1 102 ? 5.072 -5.632 3.223 1.00 92.75 102 ALA A CA 1
ATOM 745 C C . ALA A 1 102 ? 4.876 -7.144 3.409 1.00 92.75 102 ALA A C 1
ATOM 747 O O . ALA A 1 102 ? 5.796 -7.908 3.143 1.00 92.75 102 ALA A O 1
ATOM 748 N N . ALA A 1 103 ? 3.675 -7.569 3.812 1.00 94.56 103 ALA A N 1
ATOM 749 C CA . ALA A 1 103 ? 3.315 -8.981 3.926 1.00 94.56 103 ALA A CA 1
ATOM 750 C C . ALA A 1 103 ? 3.398 -9.708 2.570 1.00 94.56 103 ALA A C 1
ATOM 752 O O . ALA A 1 103 ? 4.010 -10.768 2.450 1.00 94.56 103 ALA A O 1
ATOM 753 N N . GLN A 1 104 ? 2.850 -9.100 1.515 1.00 94.81 104 GLN A N 1
ATOM 754 C CA . GLN A 1 104 ? 2.955 -9.650 0.165 1.00 94.81 104 GLN A CA 1
ATOM 755 C C . GLN A 1 104 ? 4.418 -9.753 -0.306 1.00 94.81 104 GLN A C 1
ATOM 757 O O . GLN A 1 104 ? 4.805 -10.767 -0.881 1.00 94.81 104 GLN A O 1
ATOM 762 N N . ASP A 1 105 ? 5.221 -8.716 -0.062 1.00 90.56 105 ASP A N 1
ATOM 763 C CA . ASP A 1 105 ? 6.615 -8.616 -0.513 1.00 90.56 105 ASP A CA 1
ATOM 764 C C . ASP A 1 105 ? 7.533 -9.657 0.167 1.00 90.56 105 ASP A C 1
ATOM 766 O O . ASP A 1 105 ? 8.620 -9.928 -0.334 1.00 90.56 105 ASP A O 1
ATOM 770 N N . VAL A 1 106 ? 7.102 -10.283 1.274 1.00 89.50 106 VAL A N 1
ATOM 771 C CA . VAL A 1 106 ? 7.801 -11.423 1.908 1.00 89.50 106 VAL A CA 1
ATOM 772 C C . VAL A 1 106 ? 7.220 -12.792 1.523 1.00 89.50 106 VAL A C 1
ATOM 774 O O . VAL A 1 106 ? 7.586 -13.814 2.108 1.00 89.50 106 VAL A O 1
ATOM 777 N N . GLY A 1 107 ? 6.341 -12.829 0.518 1.00 91.19 107 GLY A N 1
ATOM 778 C CA . GLY A 1 107 ? 5.806 -14.055 -0.076 1.00 91.19 107 GLY A CA 1
ATOM 779 C C . GLY A 1 107 ? 4.572 -14.630 0.622 1.00 91.19 107 GLY A C 1
ATOM 780 O O . GLY A 1 107 ? 4.229 -15.788 0.375 1.00 91.19 107 GLY A O 1
ATOM 781 N N . GLU A 1 108 ? 3.905 -13.862 1.486 1.00 93.69 108 GLU A N 1
ATOM 782 C CA . GLU A 1 108 ? 2.636 -14.289 2.078 1.00 93.69 108 GLU A CA 1
ATOM 783 C C . GLU A 1 108 ? 1.497 -14.291 1.051 1.00 93.69 108 GLU A C 1
ATOM 785 O O . GLU A 1 108 ? 1.521 -13.612 0.016 1.00 93.69 108 GLU A O 1
ATOM 790 N N . THR A 1 109 ? 0.460 -15.071 1.348 1.00 96.69 109 THR A N 1
ATOM 791 C CA . THR A 1 109 ? -0.769 -15.059 0.557 1.00 96.69 109 THR A CA 1
ATOM 792 C C . THR A 1 109 ? -1.503 -13.724 0.698 1.00 96.69 109 THR A C 1
ATOM 794 O O . THR A 1 109 ? -1.388 -13.013 1.696 1.00 96.69 109 THR A O 1
ATOM 797 N N . TRP A 1 110 ? -2.340 -13.384 -0.279 1.00 98.00 110 TRP A N 1
ATOM 798 C CA . TRP A 1 110 ? -3.193 -12.196 -0.223 1.00 98.00 110 TRP A CA 1
ATOM 799 C C . TRP A 1 110 ? -4.152 -12.192 0.975 1.00 98.00 110 TRP A C 1
ATOM 801 O O . TRP A 1 110 ? -4.458 -11.126 1.511 1.00 98.00 110 TRP A O 1
ATOM 811 N N . GLY A 1 111 ? -4.609 -13.365 1.420 1.00 98.38 111 GLY A N 1
ATOM 812 C CA . GLY A 1 111 ? -5.399 -13.510 2.639 1.00 98.38 111 GLY A CA 1
ATOM 813 C C . GLY A 1 111 ? -4.612 -13.135 3.895 1.00 98.38 111 GLY A C 1
ATOM 814 O O . GLY A 1 111 ? -5.121 -12.386 4.724 1.00 98.38 111 GLY A O 1
ATOM 815 N N . GLU A 1 112 ? -3.368 -13.601 4.018 1.00 97.88 112 GLU A N 1
ATOM 816 C CA . GLU A 1 112 ? -2.472 -13.237 5.126 1.00 97.88 112 GLU A CA 1
ATOM 817 C C . GLU A 1 112 ? -2.147 -11.737 5.094 1.00 97.88 112 GLU A C 1
ATOM 819 O O . GLU A 1 112 ? -2.388 -11.037 6.079 1.00 97.88 112 GLU A O 1
ATOM 824 N N . ALA A 1 113 ? -1.768 -11.198 3.933 1.00 97.50 113 ALA A N 1
ATOM 825 C CA . ALA A 1 113 ? -1.520 -9.768 3.756 1.00 97.50 113 ALA A CA 1
ATOM 826 C C . ALA A 1 113 ? -2.719 -8.887 4.165 1.00 97.50 113 ALA A C 1
ATOM 828 O O . ALA A 1 113 ? -2.548 -7.808 4.745 1.00 97.50 113 ALA A O 1
ATOM 829 N N . LEU A 1 114 ? -3.949 -9.349 3.918 1.00 98.56 114 LEU A N 1
ATOM 830 C CA . LEU A 1 114 ? -5.158 -8.669 4.381 1.00 98.56 114 LEU A CA 1
ATOM 831 C C . LEU A 1 114 ? -5.301 -8.685 5.909 1.00 98.56 114 LEU A C 1
ATOM 833 O O . LEU A 1 114 ? -5.735 -7.685 6.482 1.00 98.56 114 LEU A O 1
ATOM 837 N N . GLU A 1 115 ? -4.944 -9.776 6.587 1.00 98.31 115 GLU A N 1
ATOM 838 C CA . GLU A 1 115 ? -4.965 -9.841 8.055 1.00 98.31 115 GLU A CA 1
ATOM 839 C C . GLU A 1 115 ? -3.973 -8.853 8.682 1.00 98.31 115 GLU A C 1
ATOM 841 O O . GLU A 1 115 ? -4.314 -8.168 9.651 1.00 98.31 115 GLU A O 1
ATOM 846 N N . HIS A 1 116 ? -2.792 -8.680 8.082 1.00 97.94 116 HIS A N 1
ATOM 847 C CA . HIS A 1 116 ? -1.836 -7.646 8.492 1.00 97.94 116 HIS A CA 1
ATOM 848 C C . HIS A 1 116 ? -2.436 -6.236 8.370 1.00 97.94 116 HIS A C 1
ATOM 850 O O . HIS A 1 116 ? -2.372 -5.435 9.309 1.00 97.94 116 HIS A O 1
ATOM 856 N N . ALA A 1 117 ? -3.102 -5.946 7.252 1.00 98.19 117 ALA A N 1
ATOM 857 C CA . ALA A 1 117 ? -3.810 -4.683 7.058 1.00 98.19 117 ALA A CA 1
ATOM 858 C C . ALA A 1 117 ? -4.966 -4.480 8.057 1.00 98.19 117 ALA A C 1
ATOM 860 O O . ALA A 1 117 ? -5.165 -3.368 8.555 1.00 98.19 117 ALA A O 1
ATOM 861 N N . ARG A 1 118 ? -5.711 -5.542 8.396 1.00 98.38 118 ARG A N 1
ATOM 862 C CA . ARG A 1 118 ? -6.778 -5.511 9.414 1.00 98.38 118 ARG A CA 1
ATOM 863 C C . ARG A 1 118 ? -6.238 -5.187 10.800 1.00 98.38 118 ARG A C 1
ATOM 865 O O . ARG A 1 118 ? -6.851 -4.378 11.497 1.00 98.38 118 ARG A O 1
ATOM 872 N N . ALA A 1 119 ? -5.106 -5.773 11.186 1.00 97.31 119 ALA A N 1
ATOM 873 C CA . ALA A 1 119 ? -4.467 -5.496 12.469 1.00 97.31 119 ALA A CA 1
ATOM 874 C C . ALA A 1 119 ? -4.099 -4.008 12.599 1.00 97.31 119 ALA A C 1
ATOM 876 O O . ALA A 1 119 ? -4.502 -3.360 13.565 1.00 97.31 119 ALA A O 1
ATOM 877 N N . VAL A 1 120 ? -3.449 -3.434 11.581 1.00 96.88 120 VAL A N 1
ATOM 878 C CA . VAL A 1 120 ? -3.099 -2.001 11.557 1.00 96.88 120 VAL A CA 1
ATOM 879 C C . VAL A 1 120 ? -4.341 -1.105 11.571 1.00 96.88 120 VAL A C 1
ATOM 881 O O . VAL A 1 120 ? -4.382 -0.099 12.280 1.00 96.88 120 VAL A O 1
ATOM 884 N N . ALA A 1 121 ? -5.391 -1.472 10.833 1.00 96.94 121 ALA A N 1
ATOM 885 C CA . ALA A 1 121 ? -6.646 -0.725 10.846 1.00 96.94 121 ALA A CA 1
ATOM 886 C C . ALA A 1 121 ? -7.339 -0.757 12.223 1.00 96.94 121 ALA A C 1
ATOM 888 O O . ALA A 1 121 ? -7.933 0.243 12.631 1.00 96.94 121 ALA A O 1
ATOM 889 N N . ALA A 1 122 ? -7.264 -1.884 12.939 1.00 95.94 122 ALA A N 1
ATOM 890 C CA . ALA A 1 122 ? -7.818 -2.028 14.283 1.00 95.94 122 ALA A CA 1
ATOM 891 C C . ALA A 1 122 ? -7.048 -1.188 15.314 1.00 95.94 122 ALA A C 1
ATOM 893 O O . ALA A 1 122 ? -7.673 -0.531 16.145 1.00 95.94 122 ALA A O 1
ATOM 894 N N . GLU A 1 123 ? -5.715 -1.152 15.228 1.00 93.12 123 GLU A N 1
ATOM 895 C CA . GLU A 1 123 ? -4.881 -0.272 16.057 1.00 93.12 123 GLU A CA 1
ATOM 896 C C . GLU A 1 123 ? -5.219 1.205 15.822 1.00 93.12 123 GLU A C 1
ATOM 898 O O . GLU A 1 123 ? -5.436 1.950 16.775 1.00 93.12 123 GLU A O 1
ATOM 903 N N . ALA A 1 124 ? -5.360 1.618 14.557 1.00 92.12 124 ALA A N 1
ATOM 904 C CA . ALA A 1 124 ? -5.748 2.985 14.223 1.00 92.12 124 ALA A CA 1
ATOM 905 C C . ALA A 1 124 ? -7.125 3.362 14.802 1.00 92.12 124 ALA A C 1
ATOM 907 O O . ALA A 1 124 ? -7.286 4.462 15.321 1.00 92.12 124 ALA A O 1
ATOM 908 N N . ALA A 1 125 ? -8.099 2.446 14.761 1.00 91.62 125 ALA A N 1
ATOM 909 C CA . ALA A 1 125 ? -9.420 2.678 15.343 1.00 91.62 125 ALA A CA 1
ATOM 910 C C . ALA A 1 125 ? -9.383 2.798 16.878 1.00 91.62 125 ALA A C 1
ATOM 912 O O . ALA A 1 125 ? -10.102 3.620 17.441 1.00 91.62 125 ALA A O 1
ATOM 913 N N . ALA A 1 126 ? -8.541 2.007 17.553 1.00 90.88 126 ALA A N 1
ATOM 914 C CA . ALA A 1 126 ? -8.371 2.086 19.003 1.00 90.88 126 ALA A CA 1
ATOM 915 C C . ALA A 1 126 ? -7.736 3.418 19.439 1.00 90.88 126 ALA A C 1
ATOM 917 O O . ALA A 1 126 ? -8.147 3.998 20.446 1.00 90.88 126 ALA A O 1
ATOM 918 N N . ASP A 1 127 ? -6.773 3.925 18.665 1.00 85.56 127 ASP A N 1
ATOM 919 C CA . ASP A 1 127 ? -6.146 5.222 18.927 1.00 85.56 127 ASP A CA 1
ATOM 920 C C . ASP A 1 127 ? -7.145 6.382 18.749 1.00 85.56 127 ASP A C 1
ATOM 922 O O . ASP A 1 127 ? -7.182 7.289 19.584 1.00 85.56 127 ASP A O 1
ATOM 926 N N . ASP A 1 128 ? -8.012 6.320 17.730 1.00 86.94 128 ASP A N 1
ATOM 927 C CA . ASP A 1 128 ? -9.079 7.309 17.519 1.00 86.94 128 ASP A CA 1
ATOM 928 C C . ASP A 1 128 ? -10.081 7.321 18.695 1.00 86.94 128 ASP A C 1
ATOM 930 O O . ASP A 1 128 ? -10.493 8.385 19.167 1.00 86.94 128 ASP A O 1
ATOM 934 N N . GLU A 1 129 ? -10.471 6.146 19.208 1.00 87.06 129 GLU A N 1
ATOM 935 C CA . GLU A 1 129 ? -11.360 6.034 20.375 1.00 87.06 129 GLU A CA 1
ATOM 936 C C . GLU A 1 129 ? -10.717 6.609 21.644 1.00 87.06 129 GLU A C 1
ATOM 938 O O . GLU A 1 129 ? -11.372 7.348 22.386 1.00 87.06 129 GLU A O 1
ATOM 943 N N . ALA A 1 130 ? -9.429 6.333 21.865 1.00 86.25 130 ALA A N 1
ATOM 944 C CA . ALA A 1 130 ? -8.678 6.871 22.994 1.00 86.25 130 ALA A CA 1
ATOM 945 C C . ALA A 1 130 ? -8.543 8.402 22.926 1.00 86.25 130 ALA A C 1
ATOM 947 O O . ALA A 1 130 ? -8.639 9.077 23.956 1.00 86.25 130 ALA A O 1
ATOM 948 N N . GLU A 1 131 ? -8.362 8.975 21.731 1.00 86.50 131 GLU A N 1
ATOM 949 C CA . GLU A 1 131 ? -8.328 10.429 21.541 1.00 86.50 131 GLU A CA 1
ATOM 950 C C . GLU A 1 131 ? -9.692 11.066 21.844 1.00 86.50 131 GLU A C 1
ATOM 952 O O . GLU A 1 131 ? -9.768 12.072 22.560 1.00 86.50 131 GLU A O 1
ATOM 957 N N . VAL A 1 132 ? -10.785 10.457 21.371 1.00 89.31 132 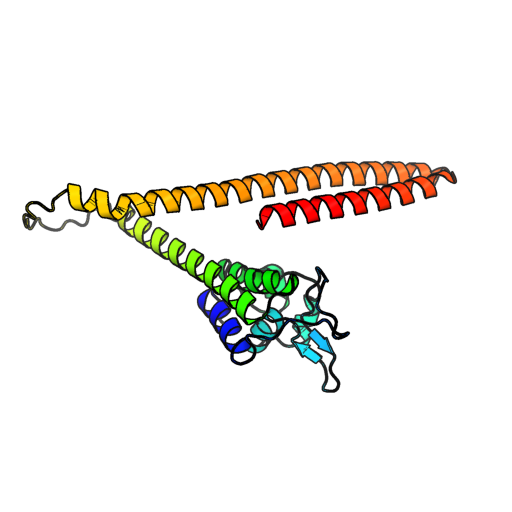VAL A N 1
ATOM 958 C CA . VAL A 1 132 ? -12.150 10.916 21.670 1.00 89.31 132 VAL A CA 1
ATOM 959 C C . VAL A 1 132 ? -12.438 10.839 23.170 1.00 89.31 132 VAL A C 1
ATOM 961 O O . VAL A 1 132 ? -12.965 11.798 23.739 1.00 89.31 132 VAL A O 1
ATOM 964 N N . GLU A 1 133 ? -12.064 9.747 23.840 1.00 89.56 133 GLU A N 1
ATOM 965 C CA . GLU A 1 133 ? -12.210 9.615 25.292 1.00 89.56 133 GLU A CA 1
ATOM 966 C C . GLU A 1 133 ? -11.384 10.674 26.038 1.00 89.56 133 GLU A C 1
ATOM 968 O O . GLU A 1 133 ? -11.906 11.358 26.924 1.00 89.56 133 GLU A O 1
ATOM 973 N N . ALA A 1 134 ? -10.127 10.898 25.644 1.00 86.00 134 ALA A N 1
ATOM 974 C CA . ALA A 1 134 ? -9.273 11.917 26.247 1.00 86.00 134 ALA A CA 1
ATOM 975 C C . ALA A 1 134 ? -9.867 13.329 26.104 1.00 86.00 134 ALA A C 1
ATOM 977 O O . ALA A 1 134 ? -9.869 14.095 27.077 1.00 86.00 134 ALA A O 1
ATOM 978 N N . LEU A 1 135 ? -10.424 13.655 24.932 1.00 87.06 135 LEU A N 1
ATOM 979 C CA . LEU A 1 135 ? -11.117 14.920 24.672 1.00 87.06 135 LEU A CA 1
ATOM 980 C C . LEU A 1 135 ? -12.390 15.069 25.513 1.00 87.06 135 LEU A C 1
ATOM 982 O O . LEU A 1 135 ? -12.661 16.162 26.010 1.00 87.06 135 LEU A O 1
ATOM 986 N N . LEU A 1 136 ? -13.151 13.993 25.728 1.00 88.19 136 LEU A N 1
ATOM 987 C CA . LEU A 1 136 ? -14.335 14.016 26.592 1.00 88.19 136 LEU A CA 1
ATOM 988 C C . LEU A 1 136 ? -13.968 14.190 28.073 1.00 88.19 136 LEU A C 1
ATOM 990 O O . LEU A 1 136 ? -14.642 14.938 28.779 1.00 88.19 136 LEU A O 1
ATOM 994 N N . VAL A 1 137 ? -12.885 13.558 28.539 1.00 87.38 137 VAL A N 1
ATOM 995 C CA . VAL A 1 137 ? -12.430 13.641 29.938 1.00 87.38 137 VAL A CA 1
ATOM 996 C C . VAL A 1 137 ? -11.799 15.004 30.260 1.00 87.38 137 VAL A C 1
ATOM 998 O O . VAL A 1 137 ? -12.005 15.533 31.352 1.00 87.38 137 VAL A O 1
ATOM 1001 N N . HIS A 1 138 ? -11.059 15.607 29.322 1.00 80.06 138 HIS A N 1
ATOM 1002 C CA . HIS A 1 138 ? -10.303 16.847 29.563 1.00 80.06 138 HIS A CA 1
ATOM 1003 C C . HIS A 1 138 ? -10.989 18.110 29.005 1.00 80.06 138 HIS A C 1
ATOM 1005 O O . HIS A 1 138 ? -10.629 19.227 29.381 1.00 80.06 138 HIS A O 1
ATOM 1011 N N . GLY A 1 139 ? -11.994 17.963 28.135 1.00 63.47 139 GLY A N 1
ATOM 1012 C CA . GLY A 1 139 ? -12.636 19.063 27.408 1.00 63.47 139 GLY A CA 1
ATOM 1013 C C . GLY A 1 139 ? -13.806 19.761 28.111 1.00 63.47 139 GLY A C 1
ATOM 1014 O O . GLY A 1 139 ? -14.258 20.800 27.634 1.00 63.47 139 GLY A O 1
ATOM 1015 N N . THR A 1 140 ? -14.305 19.271 29.252 1.00 59.59 140 THR A N 1
ATOM 1016 C CA . THR A 1 140 ? -15.527 19.820 29.884 1.00 59.59 140 THR A CA 1
ATOM 1017 C C . THR A 1 140 ? -15.293 20.675 31.134 1.00 59.59 140 THR A C 1
ATOM 1019 O O . THR A 1 140 ? -16.155 20.740 32.006 1.00 59.59 140 THR A O 1
ATOM 1022 N N . SER A 1 141 ? -14.171 21.396 31.229 1.00 57.25 141 SER A N 1
ATOM 1023 C CA . SER A 1 141 ? -14.017 22.505 32.197 1.00 57.25 141 SER A CA 1
ATOM 1024 C C . SER A 1 141 ? -14.367 23.879 31.608 1.00 57.25 141 SER A C 1
ATOM 1026 O O . SER A 1 141 ? -13.818 24.903 32.010 1.00 57.25 141 SER A O 1
ATOM 1028 N N . HIS A 1 142 ? -15.310 23.941 30.665 1.00 52.53 142 HIS A N 1
ATOM 1029 C CA . HIS A 1 142 ? -16.076 25.171 30.465 1.00 52.53 142 HIS A CA 1
ATOM 1030 C C . HIS A 1 142 ? -17.242 25.174 31.460 1.00 52.53 142 HIS A C 1
ATOM 1032 O O . HIS A 1 142 ? -18.046 24.242 31.430 1.00 52.53 142 HIS A O 1
ATOM 1038 N N . PRO A 1 143 ? -17.347 26.175 32.357 1.00 51.38 143 PRO A N 1
ATOM 1039 C CA . PRO A 1 143 ? -18.411 26.234 33.348 1.00 51.38 143 PRO A CA 1
ATOM 1040 C C . PRO A 1 143 ? -19.749 26.475 32.648 1.00 51.38 143 PRO A C 1
ATOM 1042 O O . PRO A 1 143 ? -20.182 27.608 32.445 1.00 51.38 143 PRO A O 1
ATOM 1045 N N . VAL A 1 144 ? -20.424 25.393 32.275 1.00 52.97 144 VAL A N 1
ATOM 1046 C CA . VAL A 1 144 ? -21.842 25.430 31.943 1.00 52.97 144 VAL A CA 1
ATOM 1047 C C . VAL A 1 144 ? -22.584 25.530 33.272 1.00 52.97 144 VAL A C 1
ATOM 1049 O O . VAL A 1 144 ? -22.662 24.573 34.039 1.00 52.97 144 VAL A O 1
ATOM 1052 N N . ALA A 1 145 ? -23.081 26.725 33.582 1.00 55.06 145 ALA A N 1
ATOM 1053 C CA . ALA A 1 145 ? -23.887 26.985 34.765 1.00 55.06 145 ALA A CA 1
ATOM 1054 C C . ALA A 1 145 ? -25.231 26.241 34.669 1.00 55.06 145 ALA A C 1
ATOM 1056 O O . ALA A 1 145 ? -26.208 26.798 34.175 1.00 55.06 145 ALA A O 1
ATOM 1057 N N . HIS A 1 146 ? -25.304 24.998 35.152 1.00 45.09 146 HIS A N 1
ATOM 1058 C CA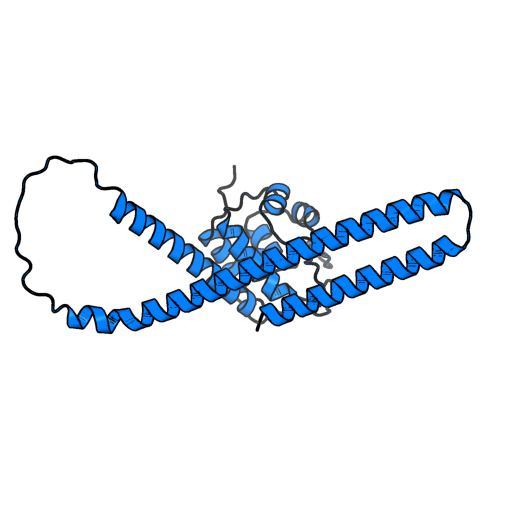 . HIS A 1 146 ? -26.576 24.300 35.337 1.00 45.09 146 HIS A CA 1
ATOM 1059 C C . HIS A 1 146 ? -26.696 23.603 36.695 1.00 45.09 146 HIS A C 1
ATOM 1061 O O . HIS A 1 146 ? -25.732 23.131 37.292 1.00 45.09 146 HIS A O 1
ATOM 1067 N N . ALA A 1 147 ? -27.931 23.659 37.193 1.00 53.31 147 ALA A N 1
ATOM 1068 C CA . ALA A 1 147 ? -28.359 23.418 38.556 1.00 53.31 147 ALA A CA 1
ATOM 1069 C C . ALA A 1 147 ? -28.143 21.971 39.017 1.00 53.31 147 ALA A C 1
ATOM 1071 O O . ALA A 1 147 ? -28.451 21.011 38.313 1.00 53.31 147 ALA A O 1
ATOM 1072 N N . GLN A 1 148 ? -27.656 21.848 40.250 1.00 41.41 148 GLN A N 1
ATOM 1073 C CA . GLN A 1 148 ? -27.428 20.590 40.950 1.00 41.41 148 GLN A CA 1
ATOM 1074 C C . GLN A 1 148 ? -28.737 19.807 41.104 1.00 41.41 148 GLN A C 1
ATOM 1076 O O . GLN A 1 148 ? -29.666 20.258 41.773 1.00 41.41 148 GLN A O 1
ATOM 1081 N N . THR A 1 149 ? -28.783 18.603 40.537 1.00 45.44 149 THR A N 1
ATOM 1082 C CA . THR A 1 149 ? -29.743 17.570 40.945 1.00 45.44 149 THR A CA 1
ATOM 1083 C C . THR A 1 149 ? -28.940 16.341 41.357 1.00 45.44 149 THR A C 1
ATOM 1085 O O . THR A 1 149 ? -28.397 15.630 40.518 1.00 45.44 149 THR A O 1
ATOM 1088 N N . SER A 1 150 ? -28.792 16.151 42.669 1.00 42.94 150 SER A N 1
ATOM 1089 C CA . SER A 1 150 ? -28.069 15.026 43.264 1.00 42.94 150 SER A CA 1
ATOM 1090 C C . SER A 1 150 ? -28.871 13.734 43.130 1.00 42.94 150 SER A C 1
ATOM 1092 O O . SER A 1 150 ? -29.994 13.655 43.626 1.00 42.94 150 SER A O 1
ATOM 1094 N N . ILE A 1 151 ? -28.264 12.704 42.540 1.00 40.94 151 ILE A N 1
ATOM 1095 C CA . ILE A 1 151 ? -28.692 11.309 42.692 1.00 40.94 151 ILE A CA 1
ATOM 1096 C C . ILE A 1 151 ? -27.555 10.566 43.409 1.00 40.94 151 ILE A C 1
ATOM 1098 O O . ILE A 1 151 ? -26.422 10.612 42.930 1.00 40.94 151 ILE A O 1
ATOM 1102 N N . PRO A 1 152 ? -27.809 9.904 44.551 1.00 49.66 152 PRO A N 1
ATOM 1103 C CA . PRO A 1 152 ? -26.792 9.128 45.245 1.00 49.66 152 PRO A CA 1
ATOM 1104 C C . PRO A 1 152 ? -26.627 7.755 44.578 1.00 49.66 152 PRO A C 1
ATOM 1106 O O . PRO A 1 152 ? -27.559 6.954 44.564 1.00 49.66 152 PRO A O 1
ATOM 1109 N N . ILE A 1 153 ? -25.434 7.474 44.049 1.00 47.03 153 ILE A N 1
ATOM 1110 C CA . ILE A 1 153 ? -25.015 6.115 43.684 1.00 47.03 153 ILE A CA 1
ATOM 1111 C C . ILE A 1 153 ? -24.283 5.547 44.899 1.00 47.03 153 ILE A C 1
ATOM 1113 O O . ILE A 1 153 ? -23.157 5.940 45.199 1.00 47.03 153 ILE A O 1
ATOM 1117 N N . ALA A 1 154 ? -24.968 4.679 45.638 1.00 49.00 154 ALA A N 1
ATOM 1118 C CA . ALA A 1 154 ? -24.376 3.908 46.717 1.00 49.00 154 ALA A CA 1
ATOM 1119 C C . ALA A 1 154 ? -23.631 2.693 46.139 1.00 49.00 154 ALA A C 1
ATOM 1121 O O . ALA A 1 154 ? -24.197 1.940 45.351 1.00 49.00 154 ALA A O 1
ATOM 1122 N N . GLU A 1 155 ? -22.373 2.557 46.565 1.00 56.12 155 GLU A N 1
ATOM 1123 C CA . GLU A 1 155 ? -21.601 1.315 46.707 1.00 56.12 155 GLU A CA 1
ATOM 1124 C C . GLU A 1 155 ? -21.588 0.365 45.498 1.00 56.12 155 GLU A C 1
ATOM 1126 O O . GLU A 1 155 ? -22.157 -0.724 45.517 1.00 56.12 155 GLU A O 1
ATOM 1131 N N . VAL A 1 156 ? -20.837 0.747 44.460 1.00 55.94 156 VAL A N 1
ATOM 1132 C CA . VAL A 1 156 ? -20.218 -0.247 43.574 1.00 55.94 156 VAL A CA 1
ATOM 1133 C C . VAL A 1 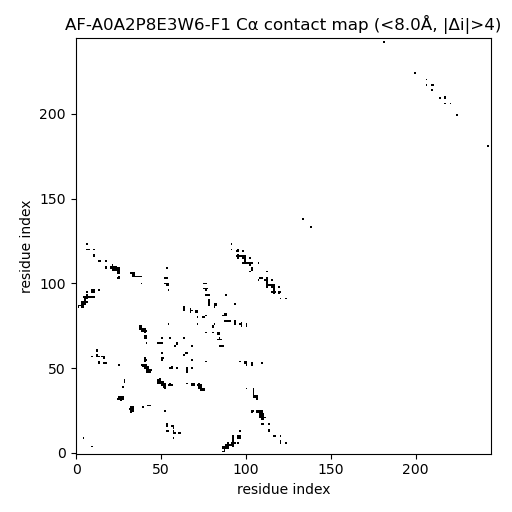156 ? -18.910 -0.680 44.228 1.00 55.94 156 VAL A C 1
ATOM 1135 O O . VAL A 1 156 ? -18.027 0.138 44.483 1.00 55.94 156 VAL A O 1
ATOM 1138 N N . ASP A 1 157 ? -18.835 -1.968 44.540 1.00 56.69 157 ASP A N 1
ATOM 1139 C CA . ASP A 1 157 ? -17.743 -2.613 45.260 1.00 56.69 157 ASP A CA 1
ATOM 1140 C C . ASP A 1 157 ? -16.419 -2.483 44.482 1.00 56.69 157 ASP A C 1
ATOM 1142 O O . ASP A 1 157 ? -16.218 -3.086 43.422 1.00 56.69 157 ASP A O 1
ATOM 1146 N N . GLN A 1 158 ? -15.520 -1.646 45.004 1.00 56.28 158 GLN A N 1
ATOM 1147 C CA . GLN A 1 158 ? -14.254 -1.233 44.387 1.00 56.28 158 GLN A CA 1
ATOM 1148 C C . GLN A 1 158 ? -13.330 -2.429 44.073 1.00 56.28 158 GLN A C 1
ATOM 1150 O O . GLN A 1 158 ? -12.509 -2.363 43.158 1.00 56.28 158 GLN A O 1
ATOM 1155 N N . ALA A 1 159 ? -13.525 -3.558 44.761 1.00 53.91 159 ALA A N 1
ATOM 1156 C CA . ALA A 1 159 ? -12.776 -4.794 44.559 1.00 53.91 159 ALA A CA 1
ATOM 1157 C C . ALA A 1 159 ? -13.113 -5.526 43.242 1.00 53.91 159 ALA A C 1
ATOM 1159 O O . ALA A 1 159 ? -12.274 -6.254 42.710 1.00 53.91 159 ALA A O 1
ATOM 1160 N N . VAL A 1 160 ? -14.315 -5.336 42.681 1.00 55.72 160 VAL A N 1
ATOM 1161 C CA . VAL A 1 160 ? -14.728 -6.002 41.428 1.00 55.72 160 VAL A CA 1
ATOM 1162 C C . VAL A 1 160 ? -14.127 -5.307 40.200 1.00 55.72 160 VAL A C 1
ATOM 1164 O O . VAL A 1 160 ? -13.807 -5.969 39.212 1.00 55.72 160 VAL A O 1
ATOM 1167 N N . LEU A 1 161 ? -13.891 -3.993 40.273 1.00 55.19 161 LEU A N 1
ATOM 1168 C CA . LEU A 1 161 ? -13.220 -3.241 39.208 1.00 55.19 161 LEU A CA 1
ATOM 1169 C C . LEU A 1 161 ? -11.722 -3.575 39.108 1.00 55.19 161 LEU A C 1
ATOM 1171 O O . LEU A 1 161 ? -11.207 -3.741 38.005 1.00 55.19 161 LEU A O 1
ATOM 1175 N N . GLU A 1 162 ? -11.012 -3.749 40.224 1.00 56.44 162 GLU A N 1
ATOM 1176 C CA . GLU A 1 162 ? -9.571 -4.055 40.174 1.00 56.44 162 GLU A CA 1
ATOM 1177 C C . GLU A 1 162 ? -9.265 -5.452 39.603 1.00 56.44 162 GLU A C 1
ATOM 1179 O O . GLU A 1 162 ? -8.274 -5.630 38.891 1.00 56.44 162 GLU A O 1
ATOM 1184 N N . LEU A 1 163 ? -10.139 -6.436 39.842 1.00 56.28 163 LEU A N 1
ATOM 1185 C CA . LEU A 1 163 ? -9.977 -7.802 39.331 1.00 56.28 163 LEU A CA 1
ATOM 1186 C C . LEU A 1 163 ? -10.309 -7.945 37.837 1.00 56.28 163 LEU A C 1
ATOM 1188 O O . LEU A 1 163 ? -9.727 -8.802 37.173 1.00 56.28 163 LEU A O 1
ATOM 1192 N N . ALA A 1 164 ? -11.202 -7.112 37.295 1.00 56.84 164 ALA A N 1
ATOM 1193 C CA . ALA A 1 164 ? -11.595 -7.181 35.886 1.00 56.84 164 ALA A CA 1
ATOM 1194 C C . ALA A 1 164 ? -10.605 -6.471 34.940 1.00 56.84 164 ALA A C 1
ATOM 1196 O O . ALA A 1 164 ? -10.419 -6.915 33.809 1.00 56.84 164 ALA A O 1
ATOM 1197 N N . PHE A 1 165 ? -9.932 -5.407 35.395 1.00 53.84 165 PHE A N 1
ATOM 1198 C CA . PHE A 1 165 ? -9.096 -4.558 34.528 1.00 53.84 165 PHE A CA 1
ATOM 1199 C C . PHE A 1 165 ? -7.578 -4.709 34.737 1.00 53.84 165 PHE A C 1
ATOM 1201 O O . PHE A 1 165 ? -6.791 -4.225 33.920 1.00 53.84 165 PHE A O 1
ATOM 1208 N N . GLY A 1 166 ? -7.134 -5.421 35.779 1.00 58.88 166 GLY A N 1
ATOM 1209 C CA . GLY A 1 166 ? -5.705 -5.578 36.084 1.00 58.88 166 GLY A CA 1
ATOM 1210 C C . GLY A 1 166 ? -4.888 -6.300 34.999 1.00 58.88 166 GLY A C 1
ATOM 1211 O O . GLY A 1 166 ? -3.733 -5.941 34.761 1.00 58.88 166 GLY A O 1
ATOM 1212 N N . GLY A 1 167 ? -5.482 -7.285 34.312 1.00 60.50 167 GLY A N 1
ATOM 1213 C CA . GLY A 1 167 ? -4.820 -8.040 33.237 1.00 60.50 167 GLY A CA 1
ATOM 1214 C C . GLY A 1 167 ? -4.626 -7.221 31.958 1.00 60.50 167 GLY A C 1
ATOM 1215 O O . GLY A 1 167 ? -3.523 -7.162 31.418 1.00 60.50 167 GLY A O 1
ATOM 1216 N N . VAL A 1 168 ? -5.666 -6.496 31.540 1.00 65.44 168 VAL A N 1
ATOM 1217 C CA . VAL A 1 168 ? -5.662 -5.674 30.317 1.00 65.44 168 VAL A CA 1
ATOM 1218 C C . VAL A 1 168 ? -4.609 -4.564 30.403 1.00 65.44 168 VAL A C 1
ATOM 1220 O O . VAL A 1 168 ? -3.848 -4.339 29.463 1.00 65.44 168 VAL A O 1
ATOM 1223 N N . ALA A 1 169 ? -4.470 -3.932 31.572 1.00 69.94 169 ALA A N 1
ATOM 1224 C CA . ALA A 1 169 ? -3.458 -2.903 31.800 1.00 69.94 169 ALA A CA 1
ATOM 1225 C C . ALA A 1 169 ? -2.013 -3.443 31.782 1.00 69.94 169 ALA A C 1
ATOM 1227 O O . ALA A 1 169 ? -1.065 -2.694 31.533 1.00 69.94 169 ALA A O 1
ATOM 1228 N N . ALA A 1 170 ? -1.794 -4.723 32.097 1.00 67.25 170 ALA A N 1
ATOM 1229 C CA . ALA A 1 170 ? -0.466 -5.331 32.028 1.00 67.25 170 ALA A CA 1
ATOM 1230 C C . ALA A 1 170 ? -0.065 -5.648 30.580 1.00 67.25 170 ALA A C 1
ATOM 1232 O O . ALA A 1 170 ? 1.080 -5.396 30.197 1.00 67.25 170 ALA A O 1
ATOM 1233 N N . ASP A 1 171 ? -1.002 -6.142 29.774 1.00 68.75 171 ASP A N 1
ATOM 1234 C CA . ASP A 1 171 ? -0.743 -6.477 28.375 1.00 68.75 171 ASP A CA 1
ATOM 1235 C C . ASP A 1 171 ? -0.604 -5.224 27.501 1.00 68.75 171 ASP A C 1
ATOM 1237 O O . ASP A 1 171 ? 0.338 -5.149 26.710 1.00 68.75 171 ASP A O 1
ATOM 1241 N N . ALA A 1 172 ? -1.403 -4.180 27.746 1.00 67.38 172 ALA A N 1
ATOM 1242 C CA . ALA A 1 172 ? -1.239 -2.878 27.093 1.00 67.38 172 ALA A CA 1
ATOM 1243 C C . ALA A 1 172 ? 0.150 -2.264 27.358 1.00 67.38 172 ALA A C 1
ATOM 1245 O O . ALA A 1 172 ? 0.823 -1.803 26.438 1.00 67.38 172 ALA A O 1
ATOM 1246 N N . ARG A 1 173 ? 0.650 -2.337 28.603 1.00 78.56 173 ARG A N 1
ATOM 1247 C CA . ARG A 1 173 ? 2.002 -1.858 28.948 1.00 78.56 173 ARG A CA 1
ATOM 1248 C C . ARG A 1 173 ? 3.107 -2.658 28.259 1.00 78.56 173 ARG A C 1
ATOM 1250 O O . ARG A 1 173 ? 4.111 -2.077 27.851 1.00 78.56 173 ARG A O 1
ATOM 1257 N N . LYS A 1 174 ? 2.940 -3.977 28.106 1.00 71.38 174 LYS A N 1
ATOM 1258 C CA . LYS A 1 174 ? 3.892 -4.811 27.352 1.00 71.38 174 LYS A CA 1
ATOM 1259 C C . LYS A 1 174 ? 3.882 -4.466 25.863 1.00 71.38 174 LYS A C 1
ATOM 1261 O O . LYS A 1 174 ? 4.957 -4.380 25.274 1.00 71.38 174 LYS A O 1
ATOM 1266 N N . ALA A 1 175 ? 2.707 -4.256 25.271 1.00 66.50 175 ALA A N 1
ATOM 1267 C CA . ALA A 1 175 ? 2.574 -3.839 23.877 1.00 66.50 175 ALA A CA 1
ATOM 1268 C C . ALA A 1 175 ? 3.225 -2.466 23.643 1.00 66.50 175 ALA A C 1
ATOM 1270 O O . ALA A 1 175 ? 4.074 -2.326 22.762 1.00 66.50 175 ALA A O 1
ATOM 1271 N N . GLN A 1 176 ? 2.944 -1.492 24.513 1.00 79.88 176 GLN A N 1
ATOM 1272 C CA . GLN A 1 176 ? 3.555 -0.164 24.464 1.00 79.88 176 GLN A CA 1
ATOM 1273 C C . GLN A 1 176 ? 5.086 -0.222 24.597 1.00 79.88 176 GLN A C 1
ATOM 1275 O O . GLN A 1 176 ? 5.794 0.441 23.843 1.00 79.88 176 GLN A O 1
ATOM 1280 N N . ALA A 1 177 ? 5.615 -1.048 25.507 1.00 77.88 177 ALA A N 1
ATOM 1281 C CA . ALA A 1 177 ? 7.059 -1.220 25.670 1.00 77.88 177 ALA A CA 1
ATOM 1282 C C . ALA A 1 177 ? 7.726 -1.842 24.429 1.00 77.88 177 ALA A C 1
ATOM 1284 O O . ALA A 1 177 ? 8.827 -1.439 24.058 1.00 77.88 177 ALA A O 1
ATOM 1285 N N . ARG A 1 178 ? 7.063 -2.796 23.757 1.00 77.31 178 ARG A N 1
ATOM 1286 C CA . ARG A 1 178 ? 7.550 -3.367 22.487 1.00 77.31 178 ARG A CA 1
ATOM 1287 C C . ARG A 1 178 ? 7.545 -2.331 21.363 1.00 77.31 178 ARG A C 1
ATOM 1289 O O . ARG A 1 178 ? 8.536 -2.228 20.648 1.00 77.31 178 ARG A O 1
ATOM 1296 N N . SER A 1 179 ? 6.474 -1.543 21.247 1.00 72.88 179 SER A N 1
ATOM 1297 C CA . SER A 1 179 ? 6.369 -0.457 20.264 1.00 72.88 179 SER A CA 1
ATOM 1298 C C . SER A 1 179 ? 7.437 0.622 20.482 1.00 72.88 179 SER A C 1
ATOM 1300 O O . SER A 1 179 ? 8.090 1.052 19.532 1.00 72.88 179 SER A O 1
ATOM 1302 N N . GLN A 1 180 ? 7.686 1.022 21.735 1.00 80.06 180 GLN A N 1
ATOM 1303 C CA . GLN A 1 180 ? 8.767 1.959 22.051 1.00 80.06 180 GLN A CA 1
ATOM 1304 C C . GLN A 1 180 ? 10.133 1.387 21.660 1.00 80.06 180 GLN A C 1
ATOM 1306 O O . GLN A 1 180 ? 10.884 2.050 20.960 1.00 80.06 180 GLN A O 1
ATOM 1311 N N . ARG A 1 181 ? 10.415 0.130 22.017 1.00 77.19 181 ARG A N 1
ATOM 1312 C CA . ARG A 1 181 ? 11.685 -0.518 21.670 1.00 77.19 181 ARG A CA 1
ATOM 1313 C C . ARG A 1 181 ? 11.908 -0.626 20.158 1.00 77.19 181 ARG A C 1
ATOM 1315 O O . ARG A 1 181 ? 13.039 -0.484 19.709 1.00 77.19 181 ARG A O 1
ATOM 1322 N N . ARG A 1 182 ? 10.851 -0.878 19.376 1.00 76.19 182 ARG A N 1
ATOM 1323 C CA . ARG A 1 182 ? 10.921 -0.874 17.905 1.00 76.19 182 ARG A CA 1
ATOM 1324 C C . ARG A 1 182 ? 11.291 0.507 17.360 1.00 76.19 182 ARG A C 1
ATOM 1326 O O . ARG A 1 182 ? 12.134 0.582 16.476 1.00 76.19 182 ARG A O 1
ATOM 1333 N N . ARG A 1 183 ? 10.709 1.580 17.910 1.00 74.56 183 ARG A N 1
ATOM 1334 C CA . ARG A 1 183 ? 11.051 2.963 17.533 1.00 74.56 183 ARG A CA 1
ATOM 1335 C C . ARG A 1 183 ? 12.490 3.319 17.893 1.00 74.56 183 ARG A C 1
ATOM 1337 O O . ARG A 1 183 ? 13.213 3.783 17.025 1.00 74.56 183 ARG A O 1
ATOM 1344 N N . ASP A 1 184 ? 12.919 3.007 19.115 1.00 76.88 184 ASP A N 1
ATOM 1345 C CA . ASP A 1 184 ? 14.290 3.280 19.562 1.00 76.88 184 ASP A CA 1
ATOM 1346 C C . ASP A 1 184 ? 15.325 2.584 18.655 1.00 76.88 184 ASP A C 1
ATOM 1348 O O . ASP A 1 184 ? 16.345 3.170 18.303 1.00 76.88 184 ASP A O 1
ATOM 1352 N N . LEU A 1 185 ? 15.047 1.346 18.230 1.00 77.38 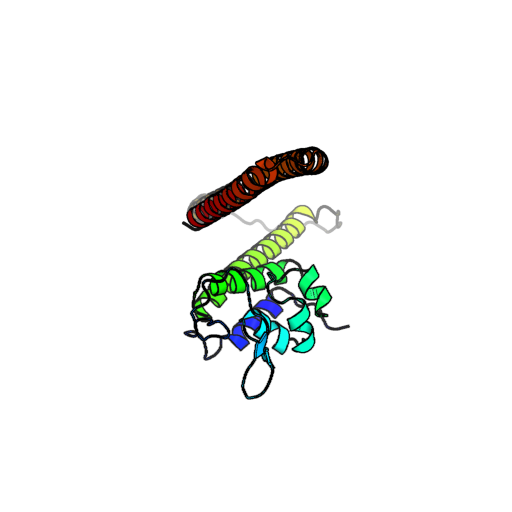185 LEU A N 1
ATOM 1353 C CA . LEU A 1 185 ? 15.940 0.619 17.328 1.00 77.38 185 LEU A CA 1
ATOM 1354 C C . LEU A 1 185 ? 15.896 1.153 15.890 1.00 77.38 185 LEU A C 1
ATOM 1356 O O . LEU A 1 185 ? 16.926 1.173 15.223 1.00 77.38 185 LEU A O 1
ATOM 1360 N N . ALA A 1 186 ? 14.733 1.592 15.404 1.00 73.62 186 ALA A N 1
ATOM 1361 C CA . ALA A 1 186 ? 14.637 2.250 14.104 1.00 73.62 186 ALA A CA 1
ATOM 1362 C C . ALA A 1 186 ? 15.476 3.540 14.076 1.00 73.62 186 ALA A C 1
ATOM 1364 O O . ALA A 1 186 ? 16.221 3.757 13.122 1.00 73.62 186 ALA A O 1
ATOM 1365 N N . ASP A 1 187 ? 15.430 4.338 15.148 1.00 74.81 187 ASP A N 1
ATOM 1366 C CA . ASP A 1 187 ? 16.255 5.541 15.297 1.00 74.81 187 ASP A CA 1
ATOM 1367 C C . ASP A 1 187 ? 17.759 5.203 15.330 1.00 74.81 187 ASP A C 1
ATOM 1369 O O . ASP A 1 187 ? 18.564 5.891 14.697 1.00 74.81 187 ASP A O 1
ATOM 1373 N N . GLU A 1 188 ? 18.152 4.119 16.011 1.00 79.25 188 GLU A N 1
ATOM 1374 C CA . GLU A 1 188 ? 19.539 3.631 16.037 1.00 79.25 188 GLU A CA 1
ATOM 1375 C C . GLU A 1 188 ? 20.016 3.172 14.648 1.00 79.25 188 GLU A C 1
ATOM 1377 O O . GLU A 1 188 ? 21.099 3.557 14.206 1.00 79.25 188 GLU A O 1
ATOM 1382 N N . ILE A 1 189 ? 19.190 2.419 13.912 1.00 77.25 189 ILE A N 1
ATOM 1383 C CA . ILE A 1 189 ? 19.486 2.005 12.532 1.00 77.25 189 ILE A CA 1
ATOM 1384 C C . ILE A 1 189 ? 19.632 3.233 11.626 1.00 77.25 189 ILE A C 1
ATOM 1386 O O . ILE A 1 189 ? 20.595 3.325 10.866 1.00 77.25 189 ILE A O 1
ATOM 1390 N N . GLN A 1 190 ? 18.719 4.201 11.723 1.00 72.62 190 GLN A N 1
ATOM 1391 C CA . GLN A 1 190 ? 18.769 5.435 10.939 1.00 72.62 190 GLN A CA 1
ATOM 1392 C C . GLN A 1 190 ? 20.048 6.237 11.231 1.00 72.62 190 GLN A C 1
ATOM 1394 O O . GLN A 1 190 ? 20.666 6.782 10.314 1.00 72.62 190 GLN A O 1
ATOM 1399 N N . HIS A 1 191 ? 20.461 6.291 12.501 1.00 77.25 191 HIS A N 1
ATOM 1400 C CA . HIS A 1 191 ? 21.705 6.932 12.914 1.00 77.25 191 HIS A CA 1
ATOM 1401 C C . HIS A 1 191 ? 22.929 6.251 12.285 1.00 77.25 191 HIS A C 1
ATOM 1403 O O . HIS A 1 191 ? 23.737 6.936 11.656 1.00 77.25 191 HIS A O 1
ATOM 1409 N N . LEU A 1 192 ? 23.016 4.918 12.362 1.00 76.31 192 LEU A N 1
ATOM 1410 C CA . LEU A 1 192 ? 24.106 4.134 11.765 1.00 76.31 192 LEU A CA 1
ATOM 1411 C C . LEU A 1 192 ? 24.169 4.286 10.240 1.00 76.31 192 LEU A C 1
ATOM 1413 O O . LEU A 1 192 ? 25.249 4.442 9.671 1.00 76.31 192 LEU A O 1
ATOM 1417 N N . VAL A 1 193 ? 23.016 4.297 9.564 1.00 76.62 193 VAL A N 1
ATOM 1418 C CA . VAL A 1 193 ? 22.933 4.570 8.120 1.00 76.62 193 VAL A CA 1
ATOM 1419 C C . VAL A 1 193 ? 23.499 5.958 7.805 1.00 76.62 193 VAL A C 1
ATOM 1421 O O . VAL A 1 193 ? 24.260 6.109 6.851 1.00 76.62 193 VAL A O 1
ATOM 1424 N N . GLY A 1 194 ? 23.178 6.965 8.622 1.00 74.38 194 GLY A N 1
ATOM 1425 C CA . GLY A 1 194 ? 23.719 8.317 8.486 1.00 74.38 194 GLY A CA 1
ATOM 1426 C C . GLY A 1 194 ? 25.240 8.386 8.657 1.00 74.38 194 GLY A C 1
ATOM 1427 O O . GLY A 1 194 ? 25.911 9.039 7.854 1.00 74.38 194 GLY A O 1
ATOM 1428 N N . GLU A 1 195 ? 25.794 7.694 9.658 1.00 76.81 195 GLU A N 1
ATOM 1429 C CA . GLU A 1 195 ? 27.246 7.612 9.871 1.00 76.81 195 GLU A CA 1
ATOM 1430 C C . GLU A 1 195 ? 27.949 6.940 8.684 1.00 76.81 195 GLU A C 1
ATOM 1432 O O . GLU A 1 195 ? 28.880 7.515 8.111 1.00 76.81 195 GLU A O 1
ATOM 1437 N N . HIS A 1 196 ? 27.449 5.787 8.231 1.00 76.56 196 HIS A N 1
ATOM 1438 C CA . HIS A 1 196 ? 28.025 5.072 7.091 1.00 76.56 196 HIS A CA 1
ATOM 1439 C C . HIS A 1 196 ? 27.890 5.830 5.768 1.00 76.56 196 HIS A C 1
ATOM 1441 O O . HIS A 1 196 ? 28.798 5.777 4.938 1.00 76.56 196 HIS A O 1
ATOM 1447 N N . GLN A 1 197 ? 26.806 6.584 5.561 1.00 74.12 197 GLN A N 1
ATOM 1448 C CA . GLN A 1 197 ? 26.678 7.463 4.397 1.00 74.12 197 GLN A CA 1
ATOM 1449 C C . GLN A 1 197 ? 27.745 8.569 4.424 1.00 74.12 197 GLN A C 1
ATOM 1451 O O . GLN A 1 197 ? 28.322 8.901 3.387 1.00 74.12 197 GLN A O 1
ATOM 1456 N N . GLY A 1 198 ? 28.033 9.127 5.605 1.00 73.75 198 GLY A N 1
ATOM 1457 C CA . GLY A 1 198 ? 29.104 10.105 5.799 1.00 73.75 198 GLY A CA 1
ATOM 1458 C C . GLY A 1 198 ? 30.482 9.537 5.458 1.00 73.75 198 GLY A C 1
ATOM 1459 O O . GLY A 1 198 ? 31.242 10.167 4.721 1.00 73.75 198 GLY A O 1
ATOM 1460 N N . GLU A 1 199 ? 30.778 8.323 5.924 1.00 76.69 199 GLU A N 1
ATOM 1461 C CA . GLU A 1 199 ? 32.010 7.608 5.575 1.00 76.69 199 GLU A CA 1
ATOM 1462 C C . GLU A 1 199 ? 32.092 7.326 4.071 1.00 76.69 199 GLU A C 1
ATOM 1464 O O . GLU A 1 199 ? 33.111 7.618 3.445 1.00 76.69 199 GLU A O 1
ATOM 1469 N N . ALA A 1 200 ? 31.016 6.816 3.466 1.00 72.38 200 ALA A N 1
ATOM 1470 C CA . ALA A 1 200 ? 30.958 6.526 2.036 1.00 72.38 200 ALA A CA 1
ATOM 1471 C C . ALA A 1 200 ? 31.206 7.780 1.181 1.00 72.38 200 ALA A C 1
ATOM 1473 O O . ALA A 1 200 ? 31.957 7.719 0.206 1.00 72.38 200 ALA A O 1
ATOM 1474 N N . ASN A 1 201 ? 30.636 8.925 1.571 1.00 72.50 201 ASN A N 1
ATOM 1475 C CA . ASN A 1 201 ? 30.880 10.206 0.908 1.00 72.50 201 ASN A CA 1
ATOM 1476 C C . ASN A 1 201 ? 32.345 10.649 1.056 1.00 72.50 201 ASN A C 1
ATOM 1478 O O . ASN A 1 201 ? 32.959 11.065 0.076 1.00 72.50 201 ASN A O 1
ATOM 1482 N N . ALA A 1 202 ? 32.934 10.509 2.248 1.00 76.00 202 ALA A N 1
ATOM 1483 C CA . ALA A 1 202 ? 34.339 10.846 2.477 1.00 76.00 202 ALA A CA 1
ATOM 1484 C C . ALA A 1 202 ? 35.290 9.978 1.632 1.00 76.00 202 ALA A C 1
ATOM 1486 O O . ALA A 1 202 ? 36.282 10.480 1.095 1.00 76.00 202 ALA A O 1
ATOM 1487 N N . TRP A 1 203 ? 34.974 8.688 1.472 1.00 77.12 203 TRP A N 1
ATOM 1488 C CA . TRP A 1 203 ? 35.712 7.784 0.589 1.00 77.12 203 TRP A CA 1
ATOM 1489 C C . TRP A 1 203 ? 35.559 8.156 -0.885 1.00 77.12 203 TRP A C 1
ATOM 1491 O O . TRP A 1 203 ? 36.560 8.174 -1.600 1.00 77.12 203 TRP A O 1
ATOM 1501 N N . ALA A 1 204 ? 34.352 8.516 -1.332 1.00 72.50 204 ALA A N 1
ATOM 1502 C CA . ALA A 1 204 ? 34.121 8.987 -2.697 1.00 72.50 204 ALA A CA 1
ATOM 1503 C C . ALA A 1 204 ? 34.933 10.261 -3.006 1.00 72.50 204 ALA A C 1
ATOM 1505 O O . ALA A 1 204 ? 35.629 10.321 -4.017 1.00 72.50 204 ALA A O 1
ATOM 1506 N N . GLU A 1 205 ? 34.956 11.238 -2.092 1.00 77.94 205 GLU A N 1
ATOM 1507 C CA . GLU A 1 205 ? 35.773 12.453 -2.235 1.00 77.94 205 GLU A CA 1
ATOM 1508 C C . GLU A 1 205 ? 37.288 12.176 -2.238 1.00 77.94 205 GLU A C 1
ATOM 1510 O O . GLU A 1 205 ? 38.078 12.921 -2.831 1.00 77.94 205 GLU A O 1
ATOM 1515 N N . LEU A 1 206 ? 37.739 11.143 -1.520 1.00 77.06 206 LEU A N 1
ATOM 1516 C CA . LEU A 1 206 ? 39.137 10.712 -1.546 1.00 77.06 206 LEU A CA 1
ATOM 1517 C C . LEU A 1 206 ? 39.478 10.042 -2.885 1.00 77.06 206 LEU A C 1
ATOM 1519 O O . LEU A 1 206 ? 40.520 10.349 -3.467 1.00 77.06 206 LEU A O 1
ATOM 1523 N N . ALA A 1 207 ? 38.584 9.185 -3.385 1.00 71.25 207 ALA A N 1
ATOM 1524 C CA . ALA A 1 207 ? 38.729 8.510 -4.669 1.00 71.25 207 ALA A CA 1
ATOM 1525 C C . ALA A 1 207 ? 38.776 9.517 -5.828 1.00 71.25 207 ALA A C 1
ATOM 1527 O O . ALA A 1 207 ? 39.699 9.456 -6.637 1.00 71.25 207 ALA A O 1
ATOM 1528 N N . ASP A 1 208 ? 37.876 10.504 -5.865 1.00 73.88 208 ASP A N 1
ATOM 1529 C CA . ASP A 1 208 ? 37.875 11.558 -6.891 1.00 73.88 208 ASP A CA 1
ATOM 1530 C C . ASP A 1 208 ? 39.194 12.347 -6.918 1.00 73.88 208 ASP A C 1
ATOM 1532 O O . ASP A 1 208 ? 39.729 12.665 -7.985 1.00 73.88 208 ASP A O 1
ATOM 1536 N N . ARG A 1 209 ? 39.780 12.617 -5.742 1.00 75.44 209 ARG A N 1
ATOM 1537 C CA . ARG A 1 209 ? 41.097 13.268 -5.643 1.00 75.44 20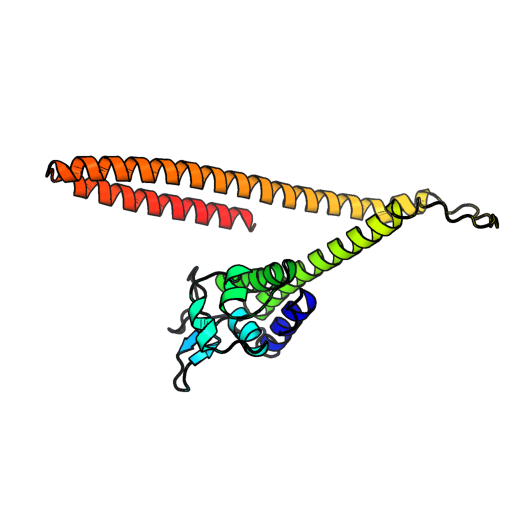9 ARG A CA 1
ATOM 1538 C C . ARG A 1 209 ? 42.229 12.403 -6.199 1.00 75.44 209 ARG A C 1
ATOM 1540 O O . ARG A 1 209 ? 43.158 12.959 -6.782 1.00 75.44 209 ARG A O 1
ATOM 1547 N N . GLN A 1 210 ? 42.164 11.083 -6.033 1.00 72.06 210 GLN A N 1
ATOM 1548 C CA . GLN A 1 210 ? 43.175 10.148 -6.542 1.00 72.06 210 GLN A CA 1
ATOM 1549 C C . GLN A 1 210 ? 43.002 9.826 -8.033 1.00 72.06 210 GLN A C 1
ATOM 1551 O O . GLN A 1 210 ? 43.993 9.698 -8.752 1.00 72.06 210 GLN A O 1
ATOM 1556 N N . TYR A 1 211 ? 41.773 9.788 -8.553 1.00 66.94 211 TYR A N 1
ATOM 1557 C CA . TYR A 1 211 ? 41.535 9.643 -9.994 1.00 66.94 211 TYR A CA 1
ATOM 1558 C C . TYR A 1 211 ? 42.160 10.792 -10.800 1.00 66.94 211 TYR A C 1
ATOM 1560 O O . TYR A 1 211 ? 42.670 10.577 -11.899 1.00 66.94 211 TYR A O 1
ATOM 1568 N N . GLY A 1 212 ? 42.214 12.002 -10.232 1.00 68.12 212 GLY A N 1
ATOM 1569 C CA . GLY A 1 212 ? 42.903 13.144 -10.839 1.00 68.12 212 GLY A CA 1
ATOM 1570 C C . GLY A 1 212 ? 44.424 12.977 -10.993 1.00 68.12 212 GLY A C 1
ATOM 1571 O O . GLY A 1 212 ? 45.026 13.701 -11.786 1.00 68.12 212 GLY A O 1
ATOM 1572 N N . THR A 1 213 ? 45.053 12.036 -10.275 1.00 73.56 213 THR A N 1
ATOM 1573 C CA . THR A 1 213 ? 46.505 11.785 -10.340 1.00 73.56 213 THR A CA 1
ATOM 1574 C C . THR A 1 213 ? 46.904 10.655 -11.293 1.00 73.56 213 THR A C 1
ATOM 1576 O O . THR A 1 213 ? 48.097 10.484 -11.536 1.00 73.56 213 THR A O 1
ATOM 1579 N N . GLY A 1 214 ? 45.936 9.948 -11.894 1.00 66.19 214 GLY A N 1
ATOM 1580 C CA . GLY A 1 214 ? 46.176 8.937 -12.934 1.00 66.19 214 GLY A CA 1
ATOM 1581 C C . GLY A 1 214 ? 46.760 7.613 -12.432 1.00 66.19 214 GLY A C 1
ATOM 1582 O O . GLY A 1 214 ? 47.498 6.976 -13.177 1.00 66.19 214 GLY A O 1
ATOM 1583 N N . ASP A 1 215 ? 46.466 7.231 -11.187 1.00 65.94 215 ASP A N 1
ATOM 1584 C CA . ASP A 1 215 ? 47.016 6.030 -10.548 1.00 65.94 215 ASP A CA 1
ATOM 1585 C C . ASP A 1 215 ? 46.045 4.835 -10.650 1.00 65.94 215 ASP A C 1
ATOM 1587 O O . ASP A 1 215 ? 44.850 4.971 -10.369 1.00 65.94 215 ASP A O 1
ATOM 1591 N N . ASP A 1 216 ? 46.555 3.663 -11.043 1.00 63.41 216 ASP A N 1
ATOM 1592 C CA . ASP A 1 216 ? 45.771 2.436 -11.297 1.00 63.41 216 ASP A CA 1
ATOM 1593 C C . ASP A 1 216 ? 45.132 1.844 -10.015 1.00 63.41 216 ASP A C 1
ATOM 1595 O O . ASP A 1 216 ? 44.229 1.003 -10.082 1.00 63.41 216 ASP A O 1
ATOM 1599 N N . ASP A 1 217 ? 45.533 2.329 -8.837 1.00 62.50 217 ASP A N 1
ATOM 1600 C CA . ASP A 1 217 ? 44.991 1.944 -7.526 1.00 62.50 217 ASP A CA 1
ATOM 1601 C C . ASP A 1 217 ? 43.504 2.312 -7.342 1.00 62.50 217 ASP A C 1
ATOM 1603 O O . ASP A 1 217 ? 42.807 1.767 -6.479 1.00 62.50 217 ASP A O 1
ATOM 1607 N N . ALA A 1 218 ? 42.968 3.188 -8.191 1.00 57.72 218 ALA A N 1
ATOM 1608 C CA . ALA A 1 218 ? 41.588 3.650 -8.117 1.00 57.72 218 ALA A CA 1
ATOM 1609 C C . ALA A 1 218 ? 40.544 2.545 -8.421 1.00 57.72 218 ALA A C 1
ATOM 1611 O O . ALA A 1 218 ? 39.405 2.599 -7.942 1.00 57.72 218 ALA A O 1
ATOM 1612 N N . ALA A 1 219 ? 40.940 1.491 -9.146 1.00 59.22 219 ALA A N 1
ATOM 1613 C CA . ALA A 1 219 ? 40.100 0.315 -9.387 1.00 59.22 219 ALA A CA 1
ATOM 1614 C C . ALA A 1 219 ? 39.947 -0.574 -8.135 1.00 59.22 219 ALA A C 1
ATOM 1616 O O . ALA A 1 219 ? 38.885 -1.162 -7.918 1.00 59.22 219 ALA A O 1
ATOM 1617 N N . LEU A 1 220 ? 40.976 -0.643 -7.280 1.00 63.62 220 LEU A N 1
ATOM 1618 C CA . LEU A 1 220 ? 40.932 -1.409 -6.027 1.00 63.62 220 LEU A CA 1
ATOM 1619 C C . LEU A 1 220 ? 40.002 -0.752 -4.997 1.00 63.62 220 LEU A C 1
ATOM 1621 O O . LEU A 1 220 ? 39.280 -1.451 -4.284 1.00 63.62 220 LEU A O 1
ATOM 1625 N N . LEU A 1 221 ? 39.959 0.583 -4.968 1.00 65.25 221 LEU A N 1
ATOM 1626 C CA . LEU A 1 221 ? 39.044 1.344 -4.111 1.00 65.25 221 LEU A CA 1
ATOM 1627 C C . LEU A 1 221 ? 37.574 1.153 -4.508 1.00 65.25 221 LEU A C 1
ATOM 1629 O O . LEU A 1 221 ? 36.730 0.953 -3.638 1.00 65.25 221 LEU A O 1
ATOM 1633 N N . SER A 1 222 ? 37.266 1.129 -5.808 1.00 64.12 222 SER A N 1
ATOM 1634 C CA . SER A 1 222 ? 35.898 0.886 -6.292 1.00 64.12 222 SER A CA 1
ATOM 1635 C C . SER A 1 222 ? 35.376 -0.508 -5.911 1.00 64.12 222 SER A C 1
ATOM 1637 O O . SER A 1 222 ? 34.230 -0.639 -5.474 1.00 64.12 222 SER A O 1
ATOM 1639 N N . ALA A 1 223 ? 36.218 -1.543 -6.004 1.00 66.00 223 ALA A N 1
ATOM 1640 C CA . ALA A 1 223 ? 35.852 -2.898 -5.589 1.00 66.00 223 ALA A CA 1
ATOM 1641 C C . ALA A 1 223 ? 35.593 -2.985 -4.073 1.00 66.00 223 ALA A C 1
ATOM 1643 O O . ALA A 1 223 ? 34.579 -3.538 -3.647 1.00 66.00 223 ALA A O 1
ATOM 1644 N N . SER A 1 224 ? 36.458 -2.360 -3.265 1.00 71.56 224 SER A N 1
ATOM 1645 C CA . SER A 1 224 ? 36.283 -2.261 -1.810 1.00 71.56 224 SER A CA 1
ATOM 1646 C C . SER A 1 224 ? 34.988 -1.539 -1.421 1.00 71.56 224 SER A C 1
ATOM 1648 O O . SER A 1 224 ? 34.333 -1.941 -0.459 1.00 71.56 224 SER A O 1
ATOM 1650 N N . GLN A 1 225 ? 34.596 -0.505 -2.164 1.00 72.00 225 GLN A N 1
ATOM 1651 C CA . GLN A 1 225 ? 33.363 0.238 -1.913 1.00 72.00 225 GLN A CA 1
ATOM 1652 C C . GLN A 1 225 ? 32.116 -0.607 -2.222 1.00 72.00 225 GLN A C 1
ATOM 1654 O O . GLN A 1 225 ? 31.141 -0.571 -1.470 1.00 72.00 225 GLN A O 1
ATOM 1659 N N . GLY A 1 226 ? 32.164 -1.422 -3.282 1.00 70.06 226 GLY A N 1
ATOM 1660 C CA . GLY A 1 226 ? 31.100 -2.371 -3.615 1.00 70.06 226 GLY A CA 1
ATOM 1661 C C . GLY A 1 226 ? 30.917 -3.471 -2.565 1.00 70.06 226 GLY A C 1
ATOM 1662 O O . GLY A 1 226 ? 29.784 -3.841 -2.261 1.00 70.06 226 GLY A O 1
ATOM 1663 N N . ASP A 1 227 ? 32.008 -3.972 -1.984 1.00 72.38 227 ASP A N 1
ATOM 1664 C CA . ASP A 1 227 ? 31.943 -4.977 -0.917 1.00 72.38 227 ASP A CA 1
ATOM 1665 C C . ASP A 1 227 ? 31.430 -4.391 0.407 1.00 72.38 227 ASP A C 1
ATOM 1667 O O . ASP A 1 227 ? 30.638 -5.042 1.090 1.00 72.38 227 ASP A O 1
ATOM 1671 N N . LEU A 1 228 ? 31.797 -3.145 0.737 1.00 75.00 228 LEU A N 1
ATOM 1672 C CA . LEU A 1 228 ? 31.257 -2.446 1.908 1.00 75.00 228 LEU A CA 1
ATOM 1673 C C . LEU A 1 228 ? 29.742 -2.243 1.781 1.00 75.00 228 LEU A C 1
ATOM 1675 O O . LEU A 1 228 ? 29.005 -2.550 2.711 1.00 75.00 228 LEU A O 1
ATOM 1679 N N . HIS A 1 229 ? 29.270 -1.793 0.613 1.00 72.69 229 HIS A N 1
ATOM 1680 C CA . HIS A 1 229 ? 27.840 -1.585 0.381 1.00 72.69 229 HIS A CA 1
ATOM 1681 C C . HIS A 1 229 ? 27.049 -2.895 0.504 1.00 72.69 229 HIS A C 1
ATOM 1683 O O . HIS A 1 229 ? 25.996 -2.926 1.137 1.00 72.69 229 HIS A O 1
ATOM 1689 N N . ARG A 1 230 ? 27.594 -3.995 -0.036 1.00 69.69 230 ARG A N 1
ATOM 1690 C CA . ARG A 1 230 ? 26.995 -5.333 0.075 1.00 69.69 230 ARG A CA 1
ATOM 1691 C C . ARG A 1 230 ? 26.904 -5.784 1.535 1.00 69.69 230 ARG A C 1
ATOM 1693 O O . ARG A 1 230 ? 25.847 -6.221 1.970 1.00 69.69 230 ARG A O 1
ATOM 1700 N N . HIS A 1 231 ? 27.972 -5.586 2.310 1.00 75.75 231 HIS A N 1
ATOM 1701 C CA . HIS A 1 231 ? 27.983 -5.926 3.731 1.00 75.75 231 HIS A CA 1
ATOM 1702 C C . HIS A 1 231 ? 26.959 -5.118 4.544 1.00 75.75 231 HIS A C 1
ATOM 1704 O O . HIS A 1 231 ? 26.266 -5.685 5.387 1.00 75.75 231 HIS A O 1
ATOM 1710 N N . THR A 1 232 ? 26.818 -3.816 4.277 1.00 74.69 232 THR A N 1
ATOM 1711 C CA . THR A 1 232 ? 25.808 -2.977 4.940 1.00 74.69 232 THR A CA 1
ATOM 1712 C C . THR A 1 232 ? 24.389 -3.467 4.647 1.00 74.69 232 THR A C 1
ATOM 1714 O O . THR A 1 232 ? 23.572 -3.548 5.564 1.00 74.69 232 THR A O 1
ATOM 1717 N N . VAL A 1 233 ? 24.095 -3.844 3.398 1.00 72.06 233 VAL A N 1
ATOM 1718 C CA . VAL A 1 233 ? 22.793 -4.418 3.016 1.00 72.06 233 VAL A CA 1
ATOM 1719 C C . VAL A 1 233 ? 22.528 -5.737 3.749 1.00 72.06 233 VAL A C 1
ATOM 1721 O O . VAL A 1 233 ? 21.432 -5.917 4.284 1.00 72.06 233 VAL A O 1
ATOM 1724 N N . ASP A 1 234 ? 23.522 -6.624 3.853 1.00 71.06 234 ASP A N 1
ATOM 1725 C CA . ASP A 1 234 ? 23.389 -7.896 4.580 1.00 71.06 234 ASP A CA 1
ATOM 1726 C C . ASP A 1 234 ? 23.079 -7.672 6.072 1.00 71.06 234 ASP A C 1
ATOM 1728 O O . ASP A 1 234 ? 22.190 -8.315 6.636 1.00 71.06 234 ASP A O 1
ATOM 1732 N N . VAL A 1 235 ? 23.776 -6.727 6.715 1.00 75.19 235 VAL A N 1
ATOM 1733 C CA . VAL A 1 235 ? 23.569 -6.392 8.135 1.00 75.19 235 VAL A CA 1
ATOM 1734 C C . VAL A 1 235 ? 22.176 -5.814 8.373 1.00 75.19 235 VAL A C 1
ATOM 1736 O O . VAL A 1 235 ? 21.504 -6.216 9.324 1.00 75.19 235 VAL A O 1
ATOM 1739 N N . LEU A 1 236 ? 21.720 -4.902 7.510 1.00 74.75 236 LEU A N 1
ATOM 1740 C CA . LEU A 1 236 ? 20.376 -4.330 7.611 1.00 74.75 236 LEU A CA 1
ATOM 1741 C C . LEU A 1 236 ? 19.302 -5.406 7.416 1.00 74.75 236 LEU A C 1
ATOM 1743 O O . LEU A 1 236 ? 18.348 -5.459 8.188 1.00 74.75 236 LEU A O 1
ATOM 1747 N N . THR A 1 237 ? 19.487 -6.300 6.446 1.00 71.88 237 THR A N 1
ATOM 1748 C CA . THR A 1 237 ? 18.558 -7.408 6.177 1.00 71.88 237 THR A CA 1
ATOM 1749 C C . THR A 1 237 ? 18.421 -8.334 7.390 1.00 71.88 237 THR A C 1
ATOM 1751 O O . THR A 1 237 ? 17.306 -8.659 7.803 1.00 71.88 237 THR A O 1
ATOM 1754 N N . GLU A 1 238 ? 19.535 -8.713 8.025 1.00 72.81 238 GLU A N 1
ATOM 1755 C CA . GLU A 1 238 ? 19.500 -9.546 9.234 1.00 72.81 238 GLU A CA 1
ATOM 1756 C C . GLU A 1 238 ? 18.886 -8.800 10.432 1.00 72.81 238 GLU A C 1
ATOM 1758 O O . GLU A 1 238 ? 18.134 -9.391 11.210 1.00 72.81 238 GLU A O 1
ATOM 1763 N N . ALA A 1 239 ? 19.135 -7.492 10.566 1.00 72.94 239 ALA A N 1
ATOM 1764 C CA . ALA A 1 239 ? 18.516 -6.671 11.607 1.00 72.94 239 ALA A CA 1
ATOM 1765 C C . ALA A 1 239 ? 16.983 -6.626 11.467 1.00 72.94 239 ALA A C 1
ATOM 1767 O O . ALA A 1 239 ? 16.274 -6.835 12.455 1.00 72.94 239 ALA A O 1
ATOM 1768 N N . TYR A 1 240 ? 16.466 -6.435 10.247 1.00 68.44 240 TYR A N 1
ATOM 1769 C CA . TYR A 1 240 ? 15.026 -6.489 9.970 1.00 68.44 240 TYR A CA 1
ATOM 1770 C C . TYR A 1 240 ? 14.436 -7.869 10.273 1.00 68.44 240 TYR A C 1
ATOM 1772 O O . TYR A 1 240 ? 13.417 -7.971 10.953 1.00 68.44 240 TYR A O 1
ATOM 1780 N N . ARG A 1 241 ? 15.120 -8.946 9.875 1.00 72.75 241 ARG A N 1
ATOM 1781 C CA . ARG A 1 241 ? 14.692 -10.321 10.165 1.00 72.75 241 ARG A CA 1
ATOM 1782 C C . ARG A 1 241 ? 14.608 -10.619 11.666 1.00 72.75 241 ARG A C 1
ATOM 1784 O O . ARG A 1 241 ? 13.733 -11.369 12.098 1.00 72.75 241 ARG A O 1
ATOM 1791 N N . LEU A 1 242 ? 15.521 -10.077 12.471 1.00 69.19 242 LEU A N 1
ATOM 1792 C CA . LEU A 1 242 ? 15.495 -10.237 13.929 1.00 69.19 242 LEU A CA 1
ATOM 1793 C C . LEU A 1 242 ? 14.385 -9.418 14.594 1.00 69.19 242 LEU A C 1
ATOM 1795 O O . LEU A 1 242 ? 13.918 -9.800 15.665 1.00 69.19 242 LEU A O 1
ATOM 1799 N N . LEU A 1 243 ? 13.964 -8.316 13.972 1.00 64.56 243 LEU A N 1
ATOM 1800 C CA . LEU A 1 243 ? 12.892 -7.448 14.458 1.00 64.56 243 LEU A CA 1
ATOM 1801 C C . LEU A 1 243 ? 11.479 -7.980 14.222 1.00 64.56 243 LEU A C 1
ATOM 1803 O O . LEU A 1 243 ? 10.532 -7.479 14.842 1.00 64.56 243 LEU A O 1
ATOM 1807 N N . ASP A 1 244 ? 11.347 -8.960 13.337 1.00 64.81 244 ASP A N 1
ATOM 1808 C CA . ASP A 1 244 ? 10.075 -9.579 12.962 1.00 64.81 244 ASP A CA 1
ATOM 1809 C C . ASP A 1 244 ? 9.762 -10.876 13.730 1.00 64.81 244 ASP A C 1
ATOM 1811 O O . ASP A 1 244 ? 8.733 -11.508 13.506 1.00 64.81 244 ASP A O 1
ATOM 1815 N N . ARG A 1 245 ? 10.630 -11.272 14.671 1.00 54.91 245 ARG A N 1
ATOM 1816 C CA . ARG A 1 245 ? 10.441 -12.422 15.576 1.00 54.91 245 ARG A CA 1
ATOM 1817 C C . ARG A 1 245 ? 9.982 -12.003 16.972 1.00 54.91 245 ARG A C 1
ATOM 1819 O O . ARG A 1 245 ? 9.215 -12.781 17.583 1.00 54.91 245 ARG A O 1
#

Solvent-accessible surface area (backbone atoms only — not comparable to full-atom values): 13788 Å² total; per-residue (Å²): 133,80,80,63,35,37,45,68,54,43,52,51,35,44,50,64,62,27,63,97,36,39,82,42,57,58,52,43,96,86,69,43,72,33,80,45,97,51,51,50,27,59,32,83,49,98,93,42,80,42,61,51,34,73,57,30,43,23,43,38,73,74,67,36,53,71,79,39,41,60,78,45,51,58,46,81,70,38,64,67,50,32,48,74,42,73,39,53,56,37,75,65,16,34,54,25,48,37,35,26,45,55,35,34,45,74,52,32,27,40,41,56,9,47,51,46,18,49,53,49,43,50,53,53,52,51,52,52,51,50,50,53,50,49,47,63,74,69,62,69,83,63,87,73,91,71,82,90,77,90,77,90,83,78,82,78,64,70,70,62,57,56,71,70,47,53,62,59,58,52,52,52,50,51,52,52,52,51,56,51,52,53,50,56,50,50,54,50,51,52,50,52,52,52,52,52,50,51,53,53,51,53,49,52,57,51,49,58,62,45,56,75,71,74,52,81,66,55,61,59,53,54,52,54,51,54,52,50,54,51,50,53,53,53,51,52,52,53,52,53,59,63,72,76,111

Foldseek 3Di:
DQDAQELVNLLVLLVVLCVVQQQPAAADLVRHRQLDLWDAQWHQDPVGIDGGASLSSSVVVVVQDSVQSVVQGRHQDDQVSCVSSPHHYDHLSSVLSNQLVVCSNNGHGSNVSSVSSVVSSVVVVVVVVVVVVVCVVPVPPPPPDDDDDDDDDPDDDPVVVCVVCVVVVVVVVVVVVLVVVVVVVVVVLVVVVVVVVVVLVVLVVVLVVVVVVVDPCSVVSVVVSVVVVVVSVVVVVVVVVVSVD

pLDDT: mean 80.95, std 15.43, range [40.94, 98.56]

Radius of gyration: 25.59 Å; Cα contacts (8 Å, |Δi|>4): 239; chains: 1; bounding box: 77×45×70 Å

Secondary structure (DSSP, 8-state):
-PPPB-HHHHHHHHHHHHTT-TTPBPB-TTS-B---SS--SEEEETTEEEE-SHHHHHHHHTT--HHHHGGGTTS---HHHHHHTT--B-HHHHHHHHHHHHHHHTT-BHHHHHHHHHHHHHHHHHHHHHHHHHHHHHS--S---------------HHHHHHHHHHHHHHHHHHHHHHHHHHHHHHHHHHHHHHHHHHHHHHHHHHHHHHTTT-TTHHHHHHHHHHHHHHHHHHHHHHHHHHT-

Sequence (245 aa):
MRTPVNTRAALRLLEEVVEGNEGYVYEDEDGVPADSTMCHYVHRTEGGSAPGCIVGHALHRAGVPISNLLEIEGSTIGTEQAARVGVALEGRAVDVLSAAQAAQDVGETWGEALEHARAVAAEAAADDEAEVEALLVHGTSHPVAHAQTSIPIAEVDQAVLELAFGGVAADARKAQARSQRRRDLADEIQHLVGEHQGEANAWAELADRQYGTGDDDAALLSASQGDLHRHTVDVLTEAYRLLDR